Protein AF-A0A7S2KFT0-F1 (afdb_monomer_lite)

Foldseek 3Di:
DLPDDPVCLVQVLCCLPFVWHQDPVQAIEGEPVVQVVCCPPPDHPPPRYDYDDPPDDDDDDDDDPPPADGHDDDPSSVVSDDDDDDDQDALVRLCPVQVPPPDPDDPLSVVLSVLSRLLQNLLSVQQVPDSHNQRADRPDSVLSSVLSVVCVVPVPDDSVVSVCVVVVLLDPDPDDDPPPPSNPSVVVSSVVSVVVVCVVDHDPPDDD

Organism: NCBI:txid163516

Sequence (208 aa):
IERAERNVLPTLNNLLENREMHLEDGRLLVSPERFQEFSFGAAKPSSILVPTHPDFRVIALGKPVPPYHGRTLDPPLRSRFQIRRINNPTANDIITKHVSEERSADDGASNAKQKIASLVDAMNESSVLSDSPSQFPTVAPAAISSINKLLSTFPDENVLTFFYRRYPFVCPYHGDDMFGDSYAKVRQSFSLATTKLSLDGEELSSLS

Structure (mmCIF, N/CA/C/O backbone):
data_AF-A0A7S2KFT0-F1
#
_entry.id   AF-A0A7S2KFT0-F1
#
loop_
_atom_site.group_PDB
_atom_site.id
_atom_site.type_symbol
_atom_site.label_atom_id
_atom_site.label_alt_id
_atom_site.label_comp_id
_atom_site.label_asym_id
_atom_site.label_entity_id
_atom_site.label_seq_id
_atom_site.pdbx_PDB_ins_code
_atom_site.Cartn_x
_atom_site.Cartn_y
_atom_site.Cartn_z
_atom_site.occupancy
_atom_site.B_iso_or_equiv
_atom_site.auth_seq_id
_atom_site.auth_comp_id
_atom_site.auth_asym_id
_atom_site.auth_atom_id
_atom_site.pdbx_PDB_model_num
ATOM 1 N N . ILE A 1 1 ? -5.268 3.007 -1.155 1.00 84.81 1 ILE A N 1
ATOM 2 C CA . ILE A 1 1 ? -6.082 3.813 -0.194 1.00 84.81 1 ILE A CA 1
ATOM 3 C C . ILE A 1 1 ? -6.557 5.131 -0.817 1.00 84.81 1 ILE A C 1
ATOM 5 O O . ILE A 1 1 ? -7.670 5.564 -0.571 1.00 84.81 1 ILE A O 1
ATOM 9 N N . GLU A 1 2 ? -5.755 5.731 -1.693 1.00 81.44 2 GLU A N 1
ATOM 10 C CA . GLU A 1 2 ? -6.008 6.951 -2.471 1.00 81.44 2 GLU A CA 1
ATOM 11 C C . GLU A 1 2 ? -7.235 6.908 -3.404 1.00 81.44 2 GLU A C 1
ATOM 13 O O . GLU A 1 2 ? -7.682 7.945 -3.891 1.00 81.44 2 GLU A O 1
ATOM 18 N N . ARG A 1 3 ? -7.777 5.711 -3.665 1.00 83.81 3 ARG A N 1
ATOM 19 C CA . ARG A 1 3 ? -8.988 5.474 -4.468 1.00 83.81 3 ARG A CA 1
ATOM 20 C C . ARG A 1 3 ? -10.218 5.083 -3.645 1.00 83.81 3 ARG A C 1
ATOM 22 O O . ARG A 1 3 ? -11.247 4.782 -4.236 1.00 83.81 3 ARG A O 1
ATOM 29 N N . ALA A 1 4 ? -10.115 5.055 -2.316 1.00 84.62 4 ALA A N 1
ATOM 30 C CA . ALA A 1 4 ? -11.265 4.756 -1.470 1.00 84.62 4 ALA A CA 1
ATOM 31 C C . ALA A 1 4 ? -12.371 5.803 -1.679 1.00 84.62 4 ALA A C 1
ATOM 33 O O . ALA A 1 4 ? -12.094 6.993 -1.873 1.00 84.62 4 ALA A O 1
ATOM 34 N N . GLU A 1 5 ? -13.625 5.356 -1.661 1.00 88.19 5 GLU A N 1
ATOM 35 C CA . GLU A 1 5 ? -14.769 6.258 -1.749 1.00 88.19 5 GLU A CA 1
ATOM 36 C C . GLU A 1 5 ? -14.833 7.187 -0.524 1.00 88.19 5 GLU A C 1
ATOM 38 O O . GLU A 1 5 ? -14.396 6.842 0.574 1.00 88.19 5 GLU A O 1
ATOM 43 N N . ARG A 1 6 ? -15.363 8.405 -0.689 1.00 85.94 6 ARG A N 1
ATOM 44 C CA . ARG A 1 6 ? -15.344 9.406 0.396 1.00 85.94 6 ARG A CA 1
ATOM 45 C C . ARG A 1 6 ? -16.247 9.038 1.576 1.00 85.94 6 ARG A C 1
ATOM 47 O O . ARG A 1 6 ? -15.913 9.356 2.710 1.00 85.94 6 ARG A O 1
ATOM 54 N N . ASN A 1 7 ? -17.362 8.367 1.307 1.00 88.94 7 ASN A N 1
ATOM 55 C CA . ASN A 1 7 ? -18.310 7.850 2.301 1.00 88.94 7 ASN A CA 1
ATOM 56 C C . ASN A 1 7 ? -17.679 6.828 3.264 1.00 88.94 7 ASN A C 1
ATOM 58 O O . ASN A 1 7 ? -18.123 6.742 4.404 1.00 88.94 7 ASN A O 1
ATOM 62 N N . VAL A 1 8 ? -16.642 6.089 2.850 1.00 89.25 8 VAL A N 1
ATOM 63 C CA . VAL A 1 8 ? -15.982 5.094 3.714 1.00 89.25 8 VAL A CA 1
ATOM 64 C C . VAL A 1 8 ? -14.843 5.674 4.556 1.00 89.25 8 VAL A C 1
ATOM 66 O O . VAL A 1 8 ? -14.411 5.042 5.520 1.00 89.25 8 VAL A O 1
ATOM 69 N N . LEU A 1 9 ? -14.358 6.881 4.239 1.00 89.06 9 LEU A N 1
ATOM 70 C CA . LEU A 1 9 ? -13.233 7.499 4.952 1.00 89.06 9 LEU A CA 1
ATOM 71 C C . LEU A 1 9 ? -13.517 7.754 6.443 1.00 89.06 9 LEU A C 1
ATOM 73 O O . LEU A 1 9 ? -12.625 7.461 7.239 1.00 89.06 9 LEU A O 1
ATOM 77 N N . PRO A 1 10 ? -14.709 8.231 6.865 1.00 89.69 10 PRO A N 1
ATOM 78 C CA . PRO A 1 10 ? -15.018 8.391 8.286 1.00 89.69 10 PRO A CA 1
ATOM 79 C C . PRO A 1 10 ? -14.976 7.061 9.043 1.00 89.69 10 PRO A C 1
ATOM 81 O O . PRO A 1 10 ? -14.370 6.977 10.109 1.00 89.69 10 PRO A O 1
ATOM 84 N N . THR A 1 11 ? -15.547 6.005 8.458 1.00 91.44 11 THR A N 1
ATOM 85 C CA . THR A 1 11 ? -15.559 4.661 9.048 1.00 91.44 11 THR A CA 1
ATOM 86 C C . THR A 1 11 ? -14.143 4.100 9.188 1.00 91.44 11 THR A C 1
ATOM 88 O O . THR A 1 11 ? -13.783 3.580 10.243 1.00 91.44 11 THR A O 1
ATOM 91 N N . LEU A 1 12 ? -13.300 4.263 8.163 1.00 91.75 12 LEU A N 1
ATOM 92 C CA . LEU A 1 12 ? -11.887 3.881 8.230 1.00 91.75 12 LEU A CA 1
ATOM 93 C C . LEU A 1 12 ? -11.120 4.696 9.273 1.00 91.75 12 LEU A C 1
ATOM 95 O O . LEU A 1 12 ? -10.308 4.138 10.006 1.00 91.75 12 LEU A O 1
ATOM 99 N N . ASN A 1 13 ? -11.377 6.002 9.360 1.00 92.50 13 ASN A N 1
ATOM 100 C CA . ASN A 1 13 ? -10.721 6.859 10.337 1.00 92.50 13 ASN A CA 1
ATOM 101 C C . ASN A 1 13 ? -11.062 6.428 11.770 1.00 92.50 13 ASN A C 1
ATOM 103 O O . ASN A 1 13 ? -10.157 6.335 12.594 1.00 92.50 13 ASN A O 1
ATOM 107 N N . ASN A 1 14 ? -12.329 6.090 12.039 1.00 92.88 14 ASN A N 1
ATOM 108 C CA . ASN A 1 14 ? -12.766 5.596 13.345 1.00 92.88 14 ASN A CA 1
ATOM 109 C C . ASN A 1 14 ? -12.145 4.237 13.698 1.00 92.88 14 ASN A C 1
ATOM 111 O O . ASN A 1 14 ? -11.695 4.036 14.824 1.00 92.88 14 ASN A O 1
ATOM 115 N N . LEU A 1 15 ? -12.041 3.324 12.726 1.00 93.69 15 LEU A N 1
ATOM 116 C CA . LEU A 1 15 ? -11.355 2.047 12.931 1.00 93.69 15 LEU A CA 1
ATOM 117 C C . LEU A 1 15 ? -9.875 2.250 13.279 1.00 93.69 15 LEU A C 1
ATOM 119 O O . LEU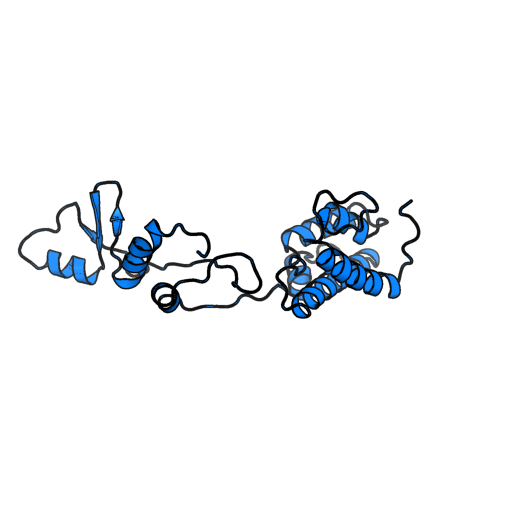 A 1 15 ? -9.350 1.580 14.165 1.00 93.69 15 LEU A O 1
ATOM 123 N N . LEU A 1 16 ? -9.197 3.163 12.583 1.00 93.12 16 LEU A N 1
ATOM 124 C CA . LEU A 1 16 ? -7.780 3.450 12.810 1.00 93.12 16 LEU A CA 1
ATOM 125 C C . LEU A 1 16 ? -7.528 4.175 14.138 1.00 93.12 16 LEU A C 1
ATOM 127 O O . LEU A 1 16 ? -6.461 4.004 14.718 1.00 93.12 16 LEU A O 1
ATOM 131 N N . GLU A 1 17 ? -8.482 4.987 14.597 1.00 91.81 17 GLU A N 1
ATOM 132 C CA . GLU A 1 17 ? -8.389 5.740 15.852 1.00 91.81 17 GLU A CA 1
ATOM 133 C C . GLU A 1 17 ? -8.740 4.894 17.066 1.00 91.81 17 GLU A C 1
ATOM 135 O O . GLU A 1 17 ? -7.932 4.708 17.970 1.00 91.81 17 GLU A O 1
ATOM 140 N N . ASN A 1 18 ? -9.964 4.376 17.055 1.00 92.12 18 ASN A N 1
ATOM 141 C CA . ASN A 1 18 ? -10.641 3.853 18.230 1.00 92.12 18 ASN A CA 1
ATOM 142 C C . ASN A 1 18 ? -10.739 2.326 18.192 1.00 92.12 18 ASN A C 1
ATOM 144 O O . ASN A 1 18 ? -11.167 1.714 19.166 1.00 92.12 18 ASN A O 1
ATOM 148 N N . ARG A 1 19 ? -10.332 1.689 17.082 1.00 93.69 19 ARG A N 1
ATOM 149 C CA . ARG A 1 19 ? -10.618 0.273 16.791 1.00 93.69 19 ARG A CA 1
ATOM 150 C C . ARG A 1 19 ? -12.119 -0.018 16.825 1.00 93.69 19 ARG A C 1
ATOM 152 O O . ARG A 1 19 ? -12.548 -1.067 17.299 1.00 93.69 19 ARG A O 1
ATOM 159 N N . GLU A 1 20 ? -12.902 0.934 16.324 1.00 93.50 20 GLU A N 1
ATOM 160 C CA . GLU A 1 20 ? -14.358 0.881 16.352 1.00 93.50 20 GLU A CA 1
ATOM 161 C C . GLU A 1 20 ? -14.959 0.886 14.946 1.00 93.50 20 GLU A C 1
ATOM 163 O O . GLU A 1 20 ? -14.673 1.764 14.127 1.00 93.50 20 GLU A O 1
ATOM 168 N N . MET A 1 21 ? -15.824 -0.088 14.665 1.00 94.69 21 MET A N 1
ATOM 169 C CA . MET A 1 21 ? -16.512 -0.213 13.378 1.00 94.69 21 MET A CA 1
ATOM 170 C C . MET A 1 21 ? -17.783 -1.052 13.518 1.00 94.69 21 MET A C 1
ATOM 172 O O . MET A 1 21 ? -17.767 -2.109 14.146 1.00 94.69 21 MET A O 1
ATOM 176 N N . HIS A 1 22 ? -18.869 -0.607 12.885 1.00 92.69 22 HIS A N 1
ATOM 177 C CA . HIS A 1 22 ? -20.089 -1.401 12.757 1.00 92.69 22 HIS A CA 1
ATOM 178 C C . HIS A 1 22 ? -19.899 -2.500 11.709 1.00 92.69 22 HIS A C 1
ATOM 180 O O . HIS A 1 22 ? -19.428 -2.234 10.603 1.00 92.69 22 HIS A O 1
ATOM 186 N N . LEU A 1 23 ? -20.280 -3.720 12.066 1.00 91.56 23 LEU A N 1
ATOM 187 C CA . LEU A 1 23 ? -20.326 -4.872 11.179 1.00 91.56 23 LEU A CA 1
ATOM 188 C C . LEU A 1 23 ? -21.719 -4.983 10.549 1.00 91.56 23 LEU A C 1
ATOM 190 O O . LEU A 1 23 ? -22.718 -4.548 11.120 1.00 91.56 23 LEU A O 1
ATOM 194 N N . GLU A 1 24 ? -21.790 -5.585 9.364 1.00 90.38 24 GLU A N 1
ATOM 195 C CA . GLU A 1 24 ? -23.045 -5.713 8.605 1.00 90.38 24 GLU A CA 1
ATOM 196 C C . GLU A 1 24 ? -24.086 -6.602 9.301 1.00 90.38 24 GLU A C 1
ATOM 198 O O . GLU A 1 24 ? -25.283 -6.449 9.081 1.00 90.38 24 GLU A O 1
ATOM 203 N N . ASP A 1 25 ? -23.644 -7.496 10.185 1.00 90.38 25 ASP A N 1
ATOM 204 C CA . ASP A 1 25 ? -24.506 -8.361 10.997 1.00 90.38 25 ASP A CA 1
ATOM 205 C C . ASP A 1 25 ? -25.034 -7.680 12.274 1.00 90.38 25 ASP A C 1
ATOM 207 O O . ASP A 1 25 ? -25.622 -8.332 13.138 1.00 90.38 25 ASP A O 1
ATOM 211 N N . GLY A 1 26 ? -24.827 -6.366 12.403 1.00 88.94 26 GLY A N 1
ATOM 212 C CA . GLY A 1 26 ? -25.283 -5.556 13.529 1.00 88.94 26 GLY A CA 1
ATOM 213 C C . GLY A 1 26 ? -24.347 -5.570 14.735 1.00 88.94 26 GLY A C 1
ATOM 214 O O . GLY A 1 26 ? -24.629 -4.885 15.717 1.00 88.94 26 GLY A O 1
ATOM 215 N N . ARG A 1 27 ? -23.233 -6.311 14.683 1.00 91.88 27 ARG A N 1
ATOM 216 C CA . ARG A 1 27 ? -22.200 -6.269 15.724 1.00 91.88 27 ARG A CA 1
ATOM 217 C C . ARG A 1 27 ? -21.360 -4.993 15.636 1.00 91.88 27 ARG A C 1
ATOM 219 O O . ARG A 1 27 ? -21.288 -4.336 14.601 1.00 91.88 27 ARG A O 1
ATOM 226 N N . LEU A 1 28 ? -20.686 -4.654 16.728 1.00 92.25 28 LEU A N 1
ATOM 227 C CA . LEU A 1 28 ? -19.799 -3.501 16.843 1.00 92.25 28 LEU A CA 1
ATOM 228 C C . LEU A 1 28 ? -18.413 -3.965 17.295 1.00 92.25 28 LEU A C 1
ATOM 230 O O . LEU A 1 28 ? -18.257 -4.515 18.387 1.00 92.25 28 LEU A O 1
ATOM 234 N N . LEU A 1 29 ? -17.406 -3.719 16.457 1.00 94.12 29 LEU A N 1
ATOM 235 C CA . LEU A 1 29 ? -16.008 -3.826 16.859 1.00 94.12 29 LEU A CA 1
ATOM 236 C C . LEU A 1 29 ? -15.677 -2.710 17.846 1.00 94.12 29 LEU A C 1
ATOM 238 O O . LEU A 1 29 ? -16.079 -1.567 17.634 1.00 94.12 29 LEU A O 1
ATOM 242 N N . VAL A 1 30 ? -14.938 -3.046 18.900 1.00 93.81 30 VAL A N 1
ATOM 243 C CA . VAL A 1 30 ? -14.447 -2.103 19.915 1.00 93.81 30 VAL A CA 1
ATOM 244 C C . VAL A 1 30 ? -12.992 -2.397 20.276 1.00 93.81 30 VAL A C 1
ATOM 246 O O . VAL A 1 30 ? -12.471 -3.479 19.989 1.00 93.81 30 VAL A O 1
ATOM 249 N N . SER A 1 31 ? -12.309 -1.453 20.924 1.00 93.31 31 SER A N 1
ATOM 250 C CA . SER A 1 31 ? -10.964 -1.699 21.450 1.00 93.31 31 SER A CA 1
ATOM 251 C C . SER A 1 31 ? -10.971 -2.762 22.569 1.00 93.31 31 SER A C 1
ATOM 253 O O . SER A 1 31 ? -11.974 -2.906 23.277 1.00 93.31 31 SER A O 1
ATOM 255 N N . PRO A 1 32 ? -9.861 -3.506 22.770 1.00 90.81 32 PRO A N 1
ATOM 256 C CA . PRO A 1 32 ? -9.743 -4.458 23.878 1.00 90.81 32 PRO A CA 1
ATOM 257 C C . PRO A 1 32 ? -10.005 -3.827 25.251 1.00 90.81 32 PRO A C 1
ATOM 259 O O . PRO A 1 32 ? -10.670 -4.430 26.086 1.00 90.81 32 PRO A O 1
ATOM 262 N N . GLU A 1 33 ? -9.500 -2.612 25.472 1.00 89.44 33 GLU A N 1
ATOM 263 C CA . GLU A 1 33 ? -9.635 -1.866 26.731 1.00 89.44 33 GLU A CA 1
ATOM 264 C C . GLU A 1 33 ? -11.102 -1.536 27.012 1.00 89.44 33 GLU A C 1
ATOM 266 O O . GLU A 1 33 ? -11.636 -1.873 28.067 1.00 89.44 33 GLU A O 1
ATOM 271 N N . ARG A 1 34 ? -11.798 -0.994 26.008 1.00 87.38 34 ARG A N 1
ATOM 272 C CA . ARG A 1 34 ? -13.221 -0.668 26.098 1.00 87.38 34 ARG A CA 1
ATOM 273 C C . ARG A 1 34 ? -14.077 -1.913 26.309 1.00 87.38 34 ARG A C 1
ATOM 275 O O . ARG A 1 34 ? -15.035 -1.883 27.071 1.00 87.38 34 ARG A O 1
ATOM 282 N N . PHE A 1 35 ? -13.722 -3.036 25.685 1.00 88.38 35 PHE A N 1
ATOM 283 C CA . PHE A 1 35 ? -14.406 -4.308 25.921 1.00 88.38 35 PHE A CA 1
ATOM 284 C C . PHE A 1 35 ? -14.237 -4.815 27.365 1.00 88.38 35 PHE A C 1
ATOM 286 O O . PHE A 1 35 ? -15.173 -5.377 27.942 1.00 88.38 35 PHE A O 1
ATOM 293 N N . GLN A 1 36 ? -13.063 -4.606 27.970 1.00 85.75 36 GLN A N 1
ATOM 294 C CA . GLN A 1 36 ? -12.812 -4.971 29.365 1.00 85.75 36 GLN A CA 1
ATOM 295 C C . GLN A 1 36 ? -13.654 -4.129 30.331 1.00 85.75 36 GLN A C 1
ATOM 297 O O . GLN A 1 36 ? -14.244 -4.701 31.243 1.00 85.75 36 GLN A O 1
ATOM 302 N N . GLU A 1 37 ? -13.809 -2.821 30.101 1.00 83.62 37 GLU A N 1
ATOM 303 C CA . GLU A 1 37 ? -14.683 -1.952 30.915 1.00 83.62 37 GLU A CA 1
ATOM 304 C C . GLU A 1 37 ? -16.116 -2.504 31.022 1.00 83.62 37 GLU A C 1
ATOM 306 O O . GLU A 1 37 ? -16.688 -2.568 32.112 1.00 83.62 37 GLU A O 1
ATOM 311 N N . PHE A 1 38 ? -16.672 -2.994 29.908 1.00 74.88 38 PHE A N 1
ATOM 312 C CA . PHE A 1 38 ? -17.995 -3.629 29.883 1.00 74.88 38 PHE A CA 1
ATOM 313 C C . PHE A 1 38 ? -18.021 -5.027 30.507 1.00 74.88 38 PHE A C 1
ATOM 315 O O . PHE A 1 38 ? -19.078 -5.481 30.923 1.00 74.88 38 PHE A O 1
ATOM 322 N N . SER A 1 39 ? -16.880 -5.711 30.587 1.00 67.00 39 SER A N 1
ATOM 323 C CA . SER A 1 39 ? -16.783 -7.044 31.193 1.00 67.00 39 SER A CA 1
ATOM 324 C C . SER A 1 39 ? -16.722 -6.995 32.725 1.00 67.00 39 SER A C 1
ATOM 326 O O . SER A 1 39 ? -17.136 -7.951 33.379 1.00 67.00 39 SER A O 1
ATOM 328 N N . PHE A 1 40 ? -16.213 -5.896 33.298 1.00 62.12 40 PHE A N 1
ATOM 329 C CA . PHE A 1 40 ? -16.120 -5.685 34.750 1.00 62.12 40 PHE A CA 1
ATOM 330 C C . PHE A 1 40 ? -17.335 -4.951 35.346 1.00 62.12 40 PHE A C 1
ATOM 332 O O . PHE A 1 40 ? -17.603 -5.088 36.541 1.00 62.12 40 PHE A O 1
ATOM 339 N N . GLY A 1 41 ? -18.096 -4.202 34.540 1.00 57.53 41 GLY A N 1
ATOM 340 C CA . GLY A 1 41 ? -19.422 -3.701 34.916 1.00 57.53 41 GLY A CA 1
ATOM 341 C C . GLY A 1 41 ? -20.460 -4.829 34.934 1.00 57.53 41 GLY A C 1
ATOM 342 O O . GLY A 1 41 ? -20.374 -5.765 34.151 1.00 57.53 41 GLY A O 1
ATOM 343 N N . ALA A 1 42 ? -21.462 -4.757 35.814 1.00 51.41 42 ALA A N 1
ATOM 344 C CA . ALA A 1 42 ? -22.432 -5.825 36.115 1.00 51.41 42 ALA A CA 1
ATOM 345 C C . ALA A 1 42 ? -23.333 -6.326 34.949 1.00 51.41 42 ALA A C 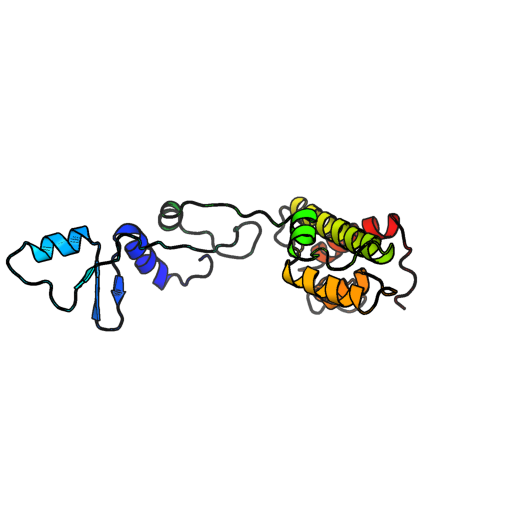1
ATOM 347 O O . ALA A 1 42 ? -24.294 -7.058 35.187 1.00 51.41 42 ALA A O 1
ATOM 348 N N . ALA A 1 43 ? -23.048 -5.970 33.696 1.00 56.00 43 ALA A N 1
ATOM 349 C CA . ALA A 1 43 ? -23.743 -6.446 32.509 1.00 56.00 43 ALA A CA 1
ATOM 350 C C . ALA A 1 43 ? -22.752 -7.196 31.611 1.00 56.00 43 ALA A C 1
ATOM 352 O O . ALA A 1 43 ? -21.808 -6.600 31.110 1.00 56.00 43 ALA A O 1
ATOM 353 N N . LYS A 1 44 ? -22.976 -8.500 31.379 1.00 57.53 44 LYS A N 1
ATOM 354 C CA . LYS A 1 44 ? -22.230 -9.263 30.362 1.00 57.53 44 LYS A CA 1
ATOM 355 C C . LYS A 1 44 ? -22.174 -8.449 29.059 1.00 57.53 44 LYS A C 1
ATOM 357 O O . LYS A 1 44 ? -23.232 -7.945 28.666 1.00 57.53 44 LYS A O 1
ATOM 362 N N . PRO A 1 45 ? -21.016 -8.354 28.373 1.00 59.56 45 PRO A N 1
ATOM 363 C CA . PRO A 1 45 ? -20.968 -7.717 27.065 1.00 59.56 45 PRO A CA 1
ATOM 364 C C . PRO A 1 45 ? -22.022 -8.394 26.191 1.00 59.56 45 PRO A C 1
ATOM 366 O O . PRO A 1 45 ? -22.066 -9.625 26.090 1.00 59.56 45 PRO A O 1
ATOM 369 N N . SER A 1 46 ? -22.942 -7.598 25.646 1.00 63.78 46 SER A N 1
ATOM 370 C CA . SER A 1 46 ? -23.948 -8.108 24.723 1.00 63.78 46 SER A CA 1
ATOM 371 C C . SER A 1 46 ? -23.226 -8.841 23.589 1.00 63.78 46 SER A C 1
ATOM 373 O O . SER A 1 46 ? -22.137 -8.435 23.185 1.00 63.78 46 SER A O 1
ATOM 375 N N . SER A 1 47 ? -23.829 -9.895 23.031 1.00 72.56 47 SER A N 1
ATOM 376 C CA . SER A 1 47 ? -23.302 -10.635 21.862 1.00 72.56 47 SER A CA 1
ATOM 377 C C . SER A 1 47 ? -23.041 -9.755 20.623 1.00 72.56 47 SER A C 1
ATOM 379 O O . SER A 1 47 ? -22.547 -10.232 19.604 1.00 72.56 47 SER A O 1
ATOM 381 N N . ILE A 1 48 ? -23.394 -8.474 20.726 1.00 86.06 48 ILE A N 1
ATOM 382 C CA . ILE A 1 48 ? -23.226 -7.399 19.764 1.00 86.06 48 ILE A CA 1
ATOM 383 C C . ILE A 1 48 ? -21.799 -6.824 19.818 1.00 86.06 48 ILE A C 1
ATOM 385 O O . ILE A 1 48 ? -21.277 -6.449 18.775 1.00 86.06 48 ILE A O 1
ATOM 389 N N . LEU A 1 49 ? -21.141 -6.760 20.983 1.00 89.69 49 LEU A N 1
ATOM 390 C CA . LEU A 1 49 ? -19.795 -6.186 21.108 1.00 89.69 49 LEU A CA 1
ATOM 391 C C . LEU A 1 49 ? -18.716 -7.231 20.812 1.00 89.69 49 LEU A C 1
ATOM 393 O O . LEU A 1 49 ? -18.693 -8.304 21.413 1.00 89.69 49 LEU A O 1
ATOM 397 N N . VAL A 1 50 ? -17.784 -6.894 19.923 1.00 91.44 50 VAL A N 1
ATOM 398 C CA . VAL A 1 50 ? -16.668 -7.764 19.539 1.00 91.44 50 VAL A CA 1
ATOM 399 C C . VAL A 1 50 ? -15.348 -7.040 19.818 1.00 91.44 50 VAL A C 1
ATOM 401 O O . VAL A 1 50 ? -15.108 -5.976 19.244 1.00 91.44 50 VAL A O 1
ATOM 404 N N . PRO A 1 51 ? -14.464 -7.580 20.676 1.00 92.69 51 PRO A N 1
ATOM 405 C CA . PRO A 1 51 ? -13.169 -6.966 20.913 1.00 92.69 51 PRO A CA 1
ATOM 406 C C . PRO A 1 51 ? -12.276 -7.125 19.682 1.00 92.69 51 PRO A C 1
ATOM 408 O O . PRO A 1 51 ? -12.136 -8.212 19.120 1.00 92.69 51 PRO A O 1
ATOM 411 N N . THR A 1 52 ? -11.622 -6.040 19.289 1.00 94.38 52 THR A N 1
ATOM 412 C CA . THR A 1 52 ? -10.565 -6.068 18.279 1.00 94.38 52 THR A CA 1
ATOM 413 C C . THR A 1 52 ? -9.342 -6.793 18.838 1.00 94.38 52 THR A C 1
ATOM 415 O O . THR A 1 52 ? -9.001 -6.621 20.004 1.00 94.38 52 THR A O 1
ATOM 418 N N . HIS A 1 53 ? -8.641 -7.583 18.022 1.00 93.25 53 HIS A N 1
ATOM 419 C CA . HIS A 1 53 ? -7.427 -8.276 18.465 1.00 93.25 53 HIS A CA 1
ATOM 420 C C . HIS A 1 53 ? -6.307 -7.273 18.844 1.00 93.25 53 HIS A C 1
ATOM 422 O O . HIS A 1 53 ? -6.108 -6.302 18.109 1.00 93.25 53 HIS A O 1
ATOM 428 N N . PRO A 1 54 ? -5.520 -7.490 19.921 1.00 90.56 54 PRO A N 1
ATOM 429 C CA . PRO A 1 54 ? -4.409 -6.597 20.297 1.00 90.56 54 PRO A CA 1
ATOM 430 C C . PRO A 1 54 ? -3.362 -6.407 19.183 1.00 90.56 54 PRO A C 1
ATOM 432 O O . PRO A 1 54 ? -2.850 -5.307 18.950 1.00 90.56 54 PRO A O 1
ATOM 435 N N . ASP A 1 55 ? -3.108 -7.471 18.421 1.00 92.94 55 ASP A N 1
ATOM 436 C CA . ASP A 1 55 ? -2.205 -7.455 17.260 1.00 92.94 55 ASP A CA 1
ATOM 437 C C . ASP A 1 55 ? -2.873 -7.046 15.948 1.00 92.94 55 ASP A C 1
ATOM 439 O O . ASP A 1 55 ? -2.284 -7.193 14.880 1.00 92.94 55 ASP A O 1
ATOM 443 N N . PHE A 1 56 ? -4.091 -6.507 15.992 1.00 92.31 56 PHE A N 1
ATOM 444 C CA . PHE A 1 56 ? -4.706 -5.945 14.799 1.00 92.31 56 PHE A CA 1
ATOM 445 C C . PHE A 1 56 ? -3.826 -4.821 14.231 1.00 92.31 56 PHE A C 1
ATOM 447 O O . PHE A 1 56 ? -3.383 -3.918 14.953 1.00 92.31 56 PHE A O 1
ATOM 454 N N . ARG A 1 57 ? -3.548 -4.890 12.928 1.00 92.69 57 ARG A N 1
ATOM 455 C CA . ARG A 1 57 ? -2.764 -3.904 12.177 1.00 92.69 57 ARG A CA 1
ATOM 456 C C . ARG A 1 57 ? -3.479 -3.600 10.869 1.00 92.69 57 ARG A C 1
ATOM 458 O O . ARG A 1 57 ? -4.032 -4.498 10.239 1.00 92.69 57 ARG A O 1
ATOM 465 N N . VAL A 1 58 ? -3.405 -2.346 10.436 1.00 92.50 58 VAL A N 1
ATOM 466 C CA . VAL A 1 58 ? -3.877 -1.925 9.115 1.00 92.50 58 VAL A CA 1
ATOM 467 C C . VAL A 1 58 ? -2.667 -1.567 8.267 1.00 92.50 58 VAL A C 1
ATOM 469 O O . VAL A 1 58 ? -1.887 -0.688 8.625 1.00 92.50 58 VAL A O 1
ATOM 472 N N . ILE A 1 59 ? -2.518 -2.249 7.133 1.00 94.00 59 ILE A N 1
ATOM 473 C CA . ILE A 1 59 ? -1.496 -1.948 6.132 1.00 94.00 59 ILE A CA 1
ATOM 474 C C . ILE A 1 59 ? -2.216 -1.438 4.892 1.00 94.00 59 ILE A C 1
ATOM 476 O O . ILE A 1 59 ? -3.037 -2.137 4.303 1.00 94.00 59 ILE A O 1
ATOM 480 N N . ALA A 1 60 ? -1.906 -0.208 4.501 1.00 91.38 60 ALA A N 1
ATOM 481 C CA . ALA A 1 60 ? -2.469 0.414 3.317 1.00 91.38 60 ALA A CA 1
ATOM 482 C C . ALA A 1 60 ? -1.386 0.576 2.252 1.00 91.38 60 ALA A C 1
ATOM 484 O O . ALA A 1 60 ? -0.328 1.151 2.505 1.00 91.38 60 ALA A O 1
ATOM 485 N N . LEU A 1 61 ? -1.680 0.114 1.039 1.00 89.69 61 LEU A N 1
ATOM 486 C CA . LEU A 1 61 ? -0.903 0.472 -0.140 1.00 89.69 61 LEU A CA 1
ATOM 487 C C . LEU A 1 61 ? -1.479 1.754 -0.738 1.00 89.69 61 LEU A C 1
ATOM 489 O O . LEU A 1 61 ? -2.703 1.925 -0.828 1.00 89.69 61 LEU A O 1
ATOM 493 N N . GLY A 1 62 ? -0.585 2.660 -1.118 1.00 85.44 62 GLY A N 1
ATOM 494 C CA . GLY A 1 62 ? -0.931 3.940 -1.709 1.00 85.44 62 GLY A CA 1
ATOM 495 C C . GLY A 1 62 ? 0.068 4.341 -2.778 1.00 85.44 62 GLY A C 1
ATOM 496 O O . GLY A 1 62 ? 1.258 4.043 -2.681 1.00 85.44 62 GLY A O 1
ATOM 497 N N . LYS A 1 63 ? -0.431 5.025 -3.802 1.00 81.88 63 LYS A N 1
ATOM 498 C CA . LYS A 1 63 ? 0.393 5.635 -4.842 1.00 81.88 63 LYS A CA 1
ATOM 499 C C . LYS A 1 63 ? 0.716 7.084 -4.450 1.00 81.88 63 LYS A C 1
ATOM 501 O O . LYS A 1 63 ? -0.179 7.761 -3.944 1.00 81.88 63 LYS A O 1
ATOM 506 N N . PRO A 1 64 ? 1.947 7.586 -4.657 1.00 79.06 64 PRO A N 1
ATOM 507 C CA . PRO A 1 64 ? 2.247 8.983 -4.368 1.00 79.06 64 PRO A CA 1
ATOM 508 C C . PRO A 1 64 ? 1.504 9.903 -5.347 1.00 79.06 64 PRO A C 1
ATOM 510 O O . PRO A 1 64 ? 1.550 9.712 -6.561 1.00 79.06 64 PRO A O 1
ATOM 513 N N . VAL A 1 65 ? 0.800 10.892 -4.805 1.00 77.25 65 VAL A N 1
ATOM 514 C CA . VAL A 1 65 ? 0.058 11.909 -5.560 1.00 77.25 65 VAL A CA 1
ATOM 515 C C . VAL A 1 65 ? 0.571 13.262 -5.059 1.00 77.25 65 VAL A C 1
ATOM 517 O O . VAL A 1 65 ? 0.242 13.606 -3.921 1.00 77.25 65 VAL A O 1
ATOM 520 N N . PRO A 1 66 ? 1.394 14.017 -5.815 1.00 68.94 66 PRO A N 1
ATOM 521 C CA . PRO A 1 66 ? 1.984 13.744 -7.144 1.00 68.94 66 PRO A CA 1
ATOM 522 C C . PRO A 1 66 ? 3.108 12.674 -7.126 1.00 68.94 66 PRO A C 1
ATOM 524 O O . PRO A 1 66 ? 3.568 12.318 -6.036 1.00 68.94 66 PRO A O 1
ATOM 527 N N . PRO A 1 67 ? 3.584 12.148 -8.286 1.00 65.62 67 PRO A N 1
ATOM 528 C CA . PRO A 1 67 ? 3.297 12.550 -9.679 1.00 65.62 67 PRO A CA 1
ATOM 529 C C . PRO A 1 67 ? 2.092 11.839 -10.305 1.00 65.62 67 PRO A C 1
ATOM 531 O O . PRO A 1 67 ? 1.665 12.166 -11.409 1.00 65.62 67 PRO A O 1
ATOM 534 N N . TYR A 1 68 ? 1.533 10.842 -9.628 1.00 74.56 68 TYR A N 1
ATOM 535 C CA . TYR A 1 68 ? 0.509 10.008 -10.226 1.00 74.56 68 TYR A CA 1
ATOM 536 C C . TYR A 1 68 ? -0.904 10.549 -10.016 1.00 74.56 68 TYR A C 1
ATOM 538 O O . TYR A 1 68 ? -1.195 11.194 -9.013 1.00 74.56 68 TYR A O 1
ATOM 546 N N . HIS A 1 69 ? -1.812 10.215 -10.936 1.00 71.44 69 HIS A N 1
ATOM 547 C CA . HIS A 1 69 ? -3.225 10.562 -10.803 1.00 71.44 69 HIS A CA 1
ATOM 548 C C . HIS A 1 69 ? -3.870 9.884 -9.592 1.00 71.44 69 HIS A C 1
ATOM 550 O O . HIS A 1 69 ? -3.764 8.669 -9.401 1.00 71.44 69 HIS A O 1
ATOM 556 N N . GLY A 1 70 ? -4.602 10.673 -8.816 1.00 75.19 70 GLY A N 1
ATOM 557 C CA . GLY A 1 70 ? -5.337 10.218 -7.649 1.00 75.19 70 GLY A CA 1
ATOM 558 C C . GLY A 1 70 ? -5.729 11.393 -6.769 1.00 75.19 70 GLY A C 1
ATOM 559 O O . GLY A 1 70 ? -5.553 12.552 -7.144 1.00 75.19 70 GLY A O 1
ATOM 560 N N . ARG A 1 71 ? -6.269 11.088 -5.591 1.00 81.00 71 ARG A N 1
ATOM 561 C CA . ARG A 1 71 ? -6.544 12.085 -4.557 1.00 81.00 71 ARG A CA 1
ATOM 562 C C . ARG A 1 71 ? -5.525 11.921 -3.443 1.00 81.00 71 ARG A C 1
ATOM 564 O O . ARG A 1 71 ? -5.221 10.800 -3.039 1.00 81.00 71 ARG A O 1
ATOM 571 N N . THR A 1 72 ? -4.996 13.035 -2.957 1.00 82.19 72 THR A N 1
ATOM 572 C CA . THR A 1 72 ? -4.179 13.025 -1.748 1.00 82.19 72 THR A CA 1
ATOM 573 C C . THR A 1 72 ? -5.030 12.588 -0.560 1.00 82.19 72 THR A C 1
ATOM 575 O O . THR A 1 72 ? -6.229 12.855 -0.503 1.00 82.19 72 THR A O 1
ATOM 578 N N . LEU A 1 73 ? -4.407 11.882 0.383 1.00 82.94 73 LEU A N 1
ATOM 579 C CA . LEU A 1 73 ? -5.062 11.538 1.641 1.00 82.94 73 LEU A CA 1
ATOM 580 C C . LEU A 1 73 ? -5.293 12.806 2.460 1.00 82.94 73 LEU A C 1
ATOM 582 O O . LEU A 1 73 ? -4.358 13.598 2.649 1.00 82.94 73 LEU A O 1
ATOM 586 N N . ASP A 1 74 ? -6.511 12.944 2.985 1.00 85.44 74 ASP A N 1
ATOM 587 C CA . ASP A 1 74 ? -6.870 14.030 3.888 1.00 85.44 74 ASP A CA 1
ATOM 588 C C . ASP A 1 74 ? -5.927 14.030 5.108 1.00 85.44 74 ASP A C 1
ATOM 590 O O . ASP A 1 74 ? -5.565 12.954 5.603 1.00 85.44 74 ASP A O 1
ATOM 594 N N . PRO A 1 75 ? -5.500 15.204 5.614 1.00 87.25 75 PRO A N 1
ATOM 595 C CA . PRO A 1 75 ? -4.530 15.284 6.707 1.00 87.25 75 PRO A CA 1
ATOM 596 C C . PRO A 1 75 ? -4.860 14.431 7.948 1.00 87.25 75 PRO A C 1
ATOM 598 O O . PRO A 1 75 ? -3.932 13.782 8.436 1.00 87.25 75 PRO A O 1
ATOM 601 N N . PRO A 1 76 ? -6.123 14.351 8.430 1.00 85.88 76 PRO A N 1
ATOM 602 C CA . PRO A 1 76 ? -6.471 13.523 9.588 1.00 85.88 76 PRO A CA 1
ATO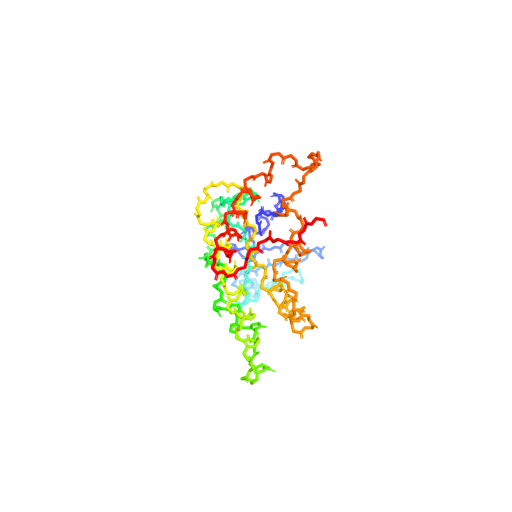M 603 C C . PRO A 1 76 ? -6.241 12.030 9.357 1.00 85.88 76 PRO A C 1
ATOM 605 O O . PRO A 1 76 ? -5.692 11.354 10.215 1.00 85.88 76 PRO A O 1
ATOM 608 N N . LEU A 1 77 ? -6.605 11.517 8.178 1.00 87.12 77 LEU A N 1
ATOM 609 C CA . LEU A 1 77 ? -6.406 10.108 7.847 1.00 87.12 77 LEU A CA 1
ATOM 610 C C . LEU A 1 77 ? -4.923 9.812 7.600 1.00 87.12 77 LEU A C 1
ATOM 612 O O . LEU A 1 77 ? -4.414 8.766 7.993 1.00 87.12 77 LEU A O 1
ATOM 616 N N . ARG A 1 78 ? -4.208 10.753 6.970 1.00 88.88 78 ARG A N 1
ATOM 617 C CA . ARG A 1 78 ? -2.778 10.626 6.674 1.00 88.88 78 ARG A CA 1
ATOM 618 C C . ARG A 1 78 ? -1.930 10.530 7.942 1.00 88.88 78 ARG A C 1
ATOM 620 O O . ARG A 1 78 ? -0.983 9.751 7.953 1.00 88.88 78 ARG A O 1
ATOM 627 N N . SER A 1 79 ? -2.258 11.281 8.995 1.00 91.00 79 SER A N 1
ATOM 628 C CA . SER A 1 79 ? -1.492 11.266 10.251 1.00 91.00 79 SER A CA 1
ATOM 629 C C . SER A 1 79 ? -1.626 9.959 11.044 1.00 91.00 79 SER A C 1
ATOM 631 O O . SER A 1 79 ? -0.801 9.702 11.917 1.00 91.00 79 SER A O 1
ATOM 633 N N . ARG A 1 80 ? -2.611 9.105 10.723 1.00 92.06 80 ARG A N 1
ATOM 634 C CA . ARG A 1 80 ? -2.790 7.772 11.335 1.00 92.06 80 ARG A CA 1
ATOM 635 C C . ARG A 1 80 ? -1.844 6.712 10.787 1.00 92.06 80 ARG A C 1
ATOM 637 O O . ARG A 1 80 ? -1.722 5.643 11.378 1.00 92.06 80 ARG A O 1
ATOM 644 N N . PHE A 1 81 ? -1.184 6.985 9.665 1.00 91.81 81 PHE A N 1
ATOM 645 C CA . PHE A 1 81 ? -0.262 6.049 9.042 1.00 91.81 81 PHE A CA 1
ATOM 646 C C . PHE A 1 81 ? 1.184 6.470 9.262 1.00 91.81 81 PHE A C 1
ATOM 648 O O . PHE A 1 81 ? 1.567 7.615 9.024 1.00 91.81 81 PHE A O 1
ATOM 655 N N . GLN A 1 82 ? 2.020 5.495 9.610 1.00 92.56 82 GLN A N 1
ATOM 656 C CA . GLN A 1 82 ? 3.451 5.605 9.364 1.00 92.56 82 GLN A CA 1
ATOM 657 C C . GLN A 1 82 ? 3.714 5.280 7.897 1.00 92.56 82 GLN A C 1
ATOM 659 O O . GLN A 1 82 ? 3.322 4.224 7.397 1.00 92.56 82 GLN A O 1
ATOM 664 N N . ILE A 1 83 ? 4.362 6.203 7.193 1.00 88.44 83 ILE A N 1
ATOM 665 C CA . ILE A 1 83 ? 4.591 6.079 5.757 1.00 88.44 83 ILE A CA 1
ATOM 666 C C . ILE A 1 83 ? 5.998 5.543 5.522 1.00 88.44 83 ILE A C 1
ATOM 668 O O . ILE A 1 83 ? 6.985 6.166 5.905 1.00 88.44 83 ILE A O 1
ATOM 672 N N . ARG A 1 84 ? 6.086 4.418 4.812 1.00 90.56 84 ARG A N 1
ATOM 673 C CA . ARG A 1 84 ? 7.335 3.929 4.231 1.00 90.56 84 ARG A CA 1
ATOM 674 C C . ARG A 1 84 ? 7.264 4.072 2.718 1.00 90.56 84 ARG A C 1
ATOM 676 O O . ARG A 1 84 ? 6.471 3.394 2.068 1.00 90.56 84 ARG A O 1
ATOM 683 N N . ARG A 1 85 ? 8.108 4.936 2.150 1.00 85.81 85 ARG A N 1
ATOM 684 C CA . ARG A 1 85 ? 8.268 5.015 0.696 1.00 85.81 85 ARG A CA 1
ATOM 685 C C . ARG A 1 85 ? 9.020 3.776 0.219 1.00 85.81 85 ARG A C 1
ATOM 687 O O . ARG A 1 85 ? 10.113 3.488 0.701 1.00 85.81 85 ARG A O 1
ATOM 694 N N . ILE A 1 86 ? 8.419 3.050 -0.715 1.00 83.62 86 ILE A N 1
ATOM 695 C CA . ILE A 1 86 ? 9.076 1.957 -1.426 1.00 83.62 86 ILE A CA 1
ATOM 696 C C . ILE A 1 86 ? 9.539 2.523 -2.761 1.00 83.62 86 ILE A C 1
ATOM 698 O O . ILE A 1 86 ? 8.723 3.002 -3.548 1.00 83.62 86 ILE A O 1
ATOM 702 N N . ASN A 1 87 ? 10.852 2.534 -2.966 1.00 77.56 87 ASN A N 1
ATOM 703 C CA . ASN A 1 87 ? 11.430 2.960 -4.230 1.00 77.56 87 ASN A CA 1
ATOM 704 C C . ASN A 1 87 ? 11.227 1.875 -5.286 1.00 77.56 87 ASN A C 1
ATOM 706 O O . ASN A 1 87 ? 11.042 0.698 -4.965 1.00 77.56 87 ASN A O 1
ATOM 710 N N . ASN A 1 88 ? 11.284 2.289 -6.548 1.00 73.69 88 ASN A N 1
ATOM 711 C CA . ASN A 1 88 ? 11.324 1.348 -7.654 1.00 73.69 88 ASN A CA 1
ATOM 712 C C . ASN A 1 88 ? 12.556 0.440 -7.497 1.00 73.69 88 ASN A C 1
ATOM 714 O O . ASN A 1 88 ? 13.609 0.927 -7.074 1.00 73.69 88 ASN A O 1
ATOM 718 N N . PRO A 1 89 ? 12.432 -0.863 -7.791 1.00 73.00 89 PRO A N 1
ATOM 719 C CA . PRO A 1 89 ? 13.565 -1.770 -7.711 1.00 73.00 89 PRO A CA 1
ATOM 720 C C . PRO A 1 89 ? 14.625 -1.379 -8.748 1.00 73.00 89 PRO A C 1
ATOM 722 O O . PRO A 1 89 ? 14.296 -0.994 -9.874 1.00 73.00 89 PRO A O 1
ATOM 725 N N . THR A 1 90 ? 15.895 -1.470 -8.355 1.00 75.12 90 THR A N 1
ATOM 726 C CA . THR A 1 90 ? 17.024 -1.235 -9.267 1.00 75.12 90 THR A CA 1
ATOM 727 C C . THR A 1 90 ? 17.158 -2.382 -10.268 1.00 75.12 90 THR A C 1
ATOM 729 O O . THR A 1 90 ? 16.651 -3.480 -10.021 1.00 75.12 90 THR A O 1
ATOM 732 N N . ALA A 1 91 ? 17.872 -2.172 -11.379 1.00 70.75 91 ALA A N 1
ATOM 733 C CA . ALA A 1 91 ? 18.217 -3.252 -12.304 1.00 70.75 91 ALA A CA 1
ATOM 734 C C . ALA A 1 91 ? 18.805 -4.465 -11.576 1.00 70.75 91 ALA A C 1
ATOM 736 O O . ALA A 1 91 ? 18.337 -5.591 -11.756 1.00 70.75 91 ALA A O 1
ATOM 737 N N . ASN A 1 92 ? 19.755 -4.218 -10.674 1.00 72.12 92 ASN A N 1
ATOM 738 C CA . ASN A 1 92 ? 20.404 -5.255 -9.878 1.00 72.12 92 ASN A CA 1
ATOM 739 C C . ASN A 1 92 ? 19.427 -5.999 -8.960 1.00 72.12 92 ASN A C 1
ATOM 741 O O . ASN A 1 92 ? 19.493 -7.226 -8.885 1.00 72.12 92 ASN A O 1
ATOM 745 N N . ASP A 1 93 ? 18.487 -5.302 -8.307 1.00 75.62 93 ASP A N 1
ATOM 746 C CA . ASP A 1 93 ? 17.458 -5.951 -7.482 1.00 75.62 93 ASP A CA 1
ATOM 747 C C . ASP A 1 93 ? 16.597 -6.905 -8.307 1.00 75.62 93 ASP A C 1
ATOM 749 O O . ASP A 1 93 ? 16.236 -7.990 -7.845 1.00 75.62 93 ASP A O 1
ATOM 753 N N . ILE A 1 94 ? 16.242 -6.490 -9.523 1.00 72.56 94 ILE A N 1
ATOM 754 C CA . ILE A 1 94 ? 15.377 -7.279 -10.390 1.00 72.56 94 ILE A CA 1
ATOM 755 C C . ILE A 1 94 ? 16.143 -8.466 -10.972 1.00 72.56 94 ILE A C 1
ATOM 757 O O . ILE A 1 94 ? 15.626 -9.579 -10.956 1.00 72.56 94 ILE A O 1
ATOM 761 N N . ILE A 1 95 ? 17.380 -8.262 -11.423 1.00 71.69 95 ILE A N 1
ATOM 762 C CA . ILE A 1 95 ? 18.228 -9.327 -11.969 1.00 71.69 95 ILE A CA 1
ATOM 763 C C . ILE A 1 95 ? 18.519 -10.374 -10.899 1.00 71.69 95 ILE A C 1
ATOM 765 O O . ILE A 1 95 ? 18.295 -11.557 -11.127 1.00 71.69 95 ILE A O 1
ATOM 769 N N . THR A 1 96 ? 18.918 -9.950 -9.702 1.00 74.75 96 THR A N 1
ATOM 770 C CA . THR A 1 96 ? 19.237 -10.876 -8.607 1.00 74.75 96 THR A CA 1
ATOM 771 C C . THR A 1 96 ? 18.014 -11.696 -8.179 1.00 74.75 96 THR A C 1
ATOM 773 O O . THR A 1 96 ? 18.140 -12.875 -7.868 1.00 74.75 96 THR A O 1
ATOM 776 N N . LYS A 1 97 ? 16.809 -11.104 -8.188 1.00 72.06 97 LYS A N 1
ATOM 777 C CA . LYS A 1 97 ? 15.575 -11.785 -7.747 1.00 72.06 97 LYS A CA 1
ATOM 778 C C . LYS A 1 97 ? 14.868 -12.599 -8.827 1.00 72.06 97 LYS A C 1
ATOM 780 O O . LYS A 1 97 ? 14.188 -13.564 -8.496 1.00 72.06 97 LYS A O 1
ATOM 785 N N . HIS A 1 98 ? 14.941 -12.174 -10.085 1.00 63.75 98 HIS A N 1
ATOM 786 C CA . HIS A 1 98 ? 14.137 -12.735 -11.179 1.00 63.75 98 HIS A CA 1
ATOM 787 C C . HIS A 1 98 ? 14.965 -13.399 -12.277 1.00 63.75 98 HIS A C 1
ATOM 789 O O . HIS A 1 98 ? 14.396 -14.055 -13.151 1.00 63.75 98 HIS A O 1
ATOM 795 N N . VAL A 1 99 ? 16.285 -13.235 -12.243 1.00 64.25 99 VAL A N 1
ATOM 796 C CA . VAL A 1 99 ? 17.228 -13.854 -13.178 1.00 64.25 99 VAL A CA 1
ATOM 797 C C . VAL A 1 99 ? 18.156 -14.809 -12.422 1.00 64.25 99 VAL A C 1
ATOM 799 O O . VAL A 1 99 ? 19.363 -14.849 -12.675 1.00 64.25 99 VAL A O 1
ATOM 802 N N . SER A 1 100 ? 17.564 -15.574 -11.490 1.00 60.16 100 SER A N 1
ATOM 803 C CA . SER A 1 100 ? 18.183 -16.678 -10.749 1.00 60.16 100 SER A CA 1
ATOM 804 C C . SER A 1 100 ? 19.177 -17.447 -11.619 1.00 60.16 100 SER A C 1
ATOM 806 O O . SER A 1 100 ? 18.961 -17.596 -12.822 1.00 60.16 100 SER A O 1
ATOM 808 N N . GLU A 1 101 ? 20.254 -17.919 -10.993 1.00 54.69 101 GLU A N 1
ATOM 809 C CA . GLU A 1 101 ? 21.471 -18.567 -11.515 1.00 54.69 101 GLU A CA 1
ATOM 810 C C . GLU A 1 101 ? 21.260 -19.841 -12.376 1.00 54.69 101 GLU A C 1
ATOM 812 O O . GLU A 1 101 ? 22.102 -20.728 -12.404 1.00 54.69 101 GLU A O 1
ATOM 817 N N . GLU A 1 102 ? 20.156 -19.969 -13.111 1.00 48.50 102 GLU A N 1
ATOM 818 C CA . GLU A 1 102 ? 19.770 -21.179 -13.842 1.00 48.50 102 GLU A CA 1
ATOM 819 C C . GLU A 1 102 ? 20.520 -21.411 -15.158 1.00 48.50 102 GLU A C 1
ATOM 821 O O . GLU A 1 102 ? 20.227 -22.375 -15.861 1.00 48.50 102 GLU A O 1
ATOM 826 N N . ARG A 1 103 ? 21.530 -20.607 -15.498 1.00 48.06 103 ARG A N 1
ATOM 827 C CA . ARG A 1 103 ? 22.489 -20.999 -16.538 1.00 48.06 103 ARG A CA 1
ATOM 828 C C . ARG A 1 103 ? 23.905 -20.655 -16.116 1.00 48.06 103 ARG A C 1
ATOM 830 O O . ARG A 1 103 ? 24.306 -19.493 -16.088 1.00 48.06 103 ARG A O 1
ATOM 837 N N . SER A 1 104 ? 24.637 -21.709 -15.778 1.00 45.06 104 SER A N 1
ATOM 838 C CA . SER A 1 104 ? 26.089 -21.748 -15.753 1.00 45.06 104 SER A CA 1
ATOM 839 C C . SER A 1 104 ? 26.646 -21.152 -17.050 1.00 45.06 104 SER A C 1
ATOM 841 O O . SER A 1 104 ? 26.242 -21.569 -18.128 1.00 45.06 104 SER A O 1
ATOM 843 N N . ALA A 1 105 ? 27.545 -20.177 -16.904 1.00 48.56 105 ALA A N 1
ATOM 844 C CA . ALA A 1 105 ? 28.643 -19.845 -17.816 1.00 48.56 105 ALA A CA 1
ATOM 845 C C . ALA A 1 105 ? 28.411 -20.074 -19.327 1.00 48.56 105 ALA A C 1
ATOM 847 O O . ALA A 1 105 ? 29.140 -20.844 -19.945 1.00 48.56 105 ALA A O 1
ATOM 848 N N . ASP A 1 106 ? 27.438 -19.381 -19.919 1.00 53.03 106 ASP A N 1
ATOM 849 C CA . ASP A 1 106 ? 27.330 -19.259 -21.375 1.00 53.03 106 ASP A CA 1
ATOM 850 C C . ASP A 1 106 ? 27.246 -17.770 -21.745 1.00 53.03 106 ASP A C 1
ATOM 852 O O . ASP A 1 106 ? 26.467 -17.018 -21.142 1.00 53.03 106 ASP A O 1
ATOM 856 N N . ASP A 1 107 ? 28.071 -17.328 -22.697 1.00 56.06 107 ASP A N 1
ATOM 857 C CA . ASP A 1 107 ? 28.287 -15.908 -23.032 1.00 56.06 107 ASP A CA 1
ATOM 858 C C . ASP A 1 107 ? 26.980 -15.188 -23.431 1.00 56.06 107 ASP A C 1
ATOM 860 O O . ASP A 1 107 ? 26.807 -13.990 -23.180 1.00 56.06 107 ASP A O 1
ATOM 864 N N . GLY A 1 108 ? 25.992 -15.925 -23.951 1.00 57.97 108 GLY A N 1
ATOM 865 C CA . GLY A 1 108 ? 24.664 -15.398 -24.285 1.00 57.97 108 GLY A CA 1
ATOM 866 C C . GLY A 1 108 ? 23.809 -14.998 -23.071 1.00 57.97 108 GLY A C 1
ATOM 867 O O . GLY A 1 108 ? 23.063 -14.017 -23.126 1.00 57.97 108 GLY A O 1
ATOM 868 N N . ALA A 1 109 ? 23.936 -15.699 -21.938 1.00 58.12 109 ALA A N 1
ATOM 869 C CA . ALA A 1 109 ? 23.174 -15.394 -20.722 1.00 58.12 109 ALA A CA 1
ATOM 870 C C . ALA A 1 109 ? 23.704 -14.140 -20.003 1.00 58.12 109 ALA A C 1
ATOM 872 O O . ALA A 1 109 ? 22.937 -13.403 -19.381 1.00 58.12 109 ALA A O 1
ATOM 873 N N . SER A 1 110 ? 25.010 -13.886 -20.116 1.00 61.34 110 SER A N 1
ATOM 874 C CA . SER A 1 110 ? 25.669 -12.654 -19.669 1.00 61.34 110 SER A CA 1
ATOM 875 C C . SER A 1 110 ? 25.128 -11.432 -20.425 1.00 61.34 110 SER A C 1
ATOM 877 O O . SER A 1 110 ? 24.689 -10.456 -19.808 1.00 61.34 110 SER A O 1
ATOM 879 N N . ASN A 1 111 ? 25.041 -11.539 -21.755 1.00 67.00 111 ASN A N 1
ATOM 880 C CA . ASN A 1 111 ? 24.562 -10.473 -22.635 1.00 67.00 111 ASN A CA 1
ATOM 881 C C . ASN A 1 111 ? 23.086 -10.110 -22.357 1.00 67.00 111 ASN A C 1
ATOM 883 O O . ASN A 1 111 ? 22.748 -8.941 -22.165 1.00 67.00 111 ASN A O 1
ATOM 887 N N . ALA A 1 112 ? 22.203 -11.105 -22.213 1.00 66.25 112 ALA A N 1
ATOM 888 C CA . ALA A 1 112 ? 20.791 -10.864 -21.902 1.00 66.25 112 ALA A CA 1
ATOM 889 C C . ALA A 1 112 ? 20.583 -10.163 -20.544 1.00 66.25 112 ALA A C 1
ATOM 891 O O . ALA A 1 112 ? 19.758 -9.253 -20.436 1.00 66.25 112 ALA A O 1
ATOM 892 N N . LYS A 1 113 ? 21.353 -10.538 -19.511 1.00 71.56 113 LYS A N 1
ATOM 893 C CA . LYS A 1 113 ? 21.305 -9.885 -18.190 1.00 71.56 113 LYS A CA 1
ATOM 894 C C . LYS A 1 113 ? 21.730 -8.423 -18.268 1.00 71.56 113 LYS A C 1
ATOM 896 O O . LYS A 1 113 ? 21.038 -7.572 -17.715 1.00 71.56 113 LYS A O 1
ATOM 901 N N . GLN A 1 114 ? 22.823 -8.134 -18.974 1.00 70.31 114 GLN A N 1
ATOM 902 C CA . GLN A 1 114 ? 23.319 -6.770 -19.170 1.00 70.31 114 GLN A CA 1
ATOM 903 C C . GLN A 1 114 ? 22.320 -5.908 -19.952 1.00 70.31 114 GLN A C 1
ATOM 905 O O . GLN A 1 114 ? 22.031 -4.791 -19.530 1.00 70.31 114 GLN A O 1
ATOM 910 N N . LYS A 1 115 ? 21.716 -6.449 -21.020 1.00 70.69 115 LYS A N 1
ATOM 911 C CA . LYS A 1 115 ? 20.684 -5.755 -21.810 1.00 70.69 115 LYS A CA 1
ATOM 912 C C . LYS A 1 115 ? 19.410 -5.464 -21.005 1.00 70.69 115 LYS A C 1
ATOM 914 O O . LYS A 1 115 ? 18.808 -4.404 -21.150 1.00 70.69 115 LYS A O 1
ATOM 919 N N . ILE A 1 116 ? 18.984 -6.388 -20.141 1.00 73.25 116 ILE A N 1
ATOM 920 C CA . IL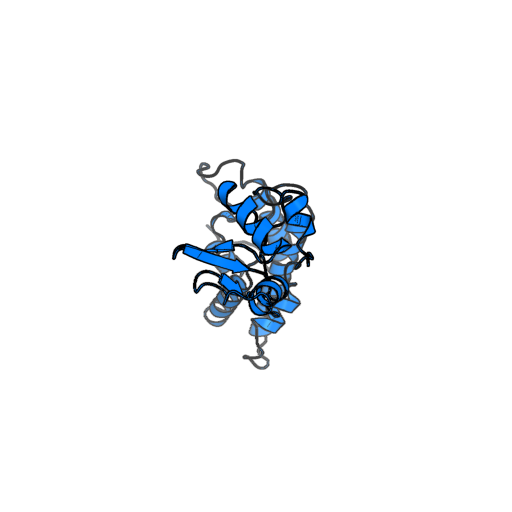E A 1 116 ? 17.859 -6.151 -19.224 1.00 73.25 116 ILE A CA 1
ATOM 921 C C . ILE A 1 116 ? 18.234 -5.088 -18.181 1.00 73.25 116 ILE A C 1
ATOM 923 O O . ILE A 1 116 ? 17.398 -4.245 -17.858 1.00 73.25 116 ILE A O 1
ATOM 927 N N . ALA A 1 117 ? 19.467 -5.116 -17.663 1.00 74.81 117 ALA A N 1
ATOM 928 C CA . ALA A 1 117 ? 19.935 -4.171 -16.652 1.00 74.81 117 ALA A CA 1
ATOM 929 C C . ALA A 1 117 ? 19.887 -2.731 -17.161 1.00 74.81 117 ALA A C 1
ATOM 931 O O . ALA A 1 117 ? 19.225 -1.876 -16.575 1.00 74.81 117 ALA A O 1
ATOM 932 N N . SER A 1 118 ? 20.533 -2.501 -18.302 1.00 70.81 118 SER A N 1
ATOM 933 C CA . SER A 1 118 ? 20.637 -1.186 -18.921 1.00 70.81 118 SER A CA 1
ATOM 934 C C . SER A 1 118 ? 19.263 -0.624 -19.287 1.00 70.81 118 SER A C 1
ATOM 936 O O . SER A 1 118 ? 19.005 0.562 -19.090 1.00 70.81 118 SER A O 1
ATOM 938 N N . LEU A 1 119 ? 18.334 -1.477 -19.729 1.00 72.06 119 LEU A N 1
ATOM 939 C CA . LEU A 1 119 ? 16.951 -1.084 -19.990 1.00 72.06 119 LEU A CA 1
ATOM 940 C C . LEU A 1 119 ? 16.212 -0.643 -18.722 1.00 72.06 119 LEU A C 1
ATOM 942 O O . LEU A 1 119 ? 15.522 0.377 -18.732 1.00 72.06 119 LEU A O 1
ATOM 946 N N . VAL A 1 120 ? 16.349 -1.393 -17.627 1.00 75.06 120 VAL A N 1
ATOM 947 C CA . VAL A 1 120 ? 15.722 -1.046 -16.344 1.00 75.06 120 VAL A CA 1
ATOM 948 C C . VAL A 1 120 ? 16.272 0.267 -15.796 1.00 75.06 120 VAL A C 1
ATOM 950 O O . VAL A 1 120 ? 15.491 1.102 -15.334 1.00 75.06 120 VAL A O 1
ATOM 953 N N . ASP A 1 121 ? 17.584 0.469 -15.872 1.00 74.50 121 ASP A N 1
ATOM 954 C CA . ASP A 1 121 ? 18.221 1.692 -15.388 1.00 74.50 121 ASP A CA 1
ATOM 955 C C . ASP A 1 121 ? 17.820 2.900 -16.242 1.00 74.50 121 ASP A C 1
ATOM 957 O O . ASP A 1 121 ? 17.355 3.900 -15.694 1.00 74.50 121 ASP A O 1
ATOM 961 N N . ALA A 1 122 ? 17.834 2.777 -17.574 1.00 68.94 122 ALA A N 1
ATOM 962 C CA . ALA A 1 122 ? 17.374 3.837 -18.473 1.00 68.94 122 ALA A CA 1
ATOM 963 C C . ALA A 1 122 ? 15.895 4.211 -18.233 1.00 68.94 122 ALA A C 1
ATOM 965 O O . ALA A 1 122 ? 15.523 5.390 -18.250 1.00 68.94 122 ALA A O 1
ATOM 966 N N . MET A 1 123 ? 15.037 3.224 -17.948 1.00 69.75 123 MET A N 1
ATOM 967 C CA . MET A 1 123 ? 13.637 3.460 -17.582 1.00 69.75 123 MET A CA 1
ATOM 968 C C . MET A 1 123 ? 13.506 4.178 -16.236 1.00 69.75 123 MET A C 1
ATOM 970 O O . MET A 1 123 ? 12.738 5.138 -16.124 1.00 69.75 123 MET A O 1
ATOM 974 N N . ASN A 1 124 ? 14.253 3.745 -15.220 1.00 70.50 124 ASN A N 1
ATOM 975 C CA . ASN A 1 124 ? 14.237 4.370 -13.902 1.00 70.50 124 ASN A CA 1
ATOM 976 C C . ASN A 1 124 ? 14.754 5.819 -13.962 1.00 70.50 124 ASN A C 1
ATOM 978 O O . ASN A 1 124 ? 14.114 6.700 -13.391 1.00 70.50 124 ASN A O 1
ATOM 982 N N . GLU A 1 125 ? 15.817 6.110 -14.714 1.00 67.56 125 GLU A N 1
ATOM 983 C CA . GLU A 1 125 ? 16.332 7.474 -14.922 1.00 67.56 125 GLU A CA 1
ATOM 984 C C . GLU A 1 125 ? 15.310 8.393 -15.603 1.00 67.56 125 GLU A C 1
ATOM 986 O O . GLU A 1 125 ? 15.103 9.533 -15.178 1.00 67.56 125 GLU A 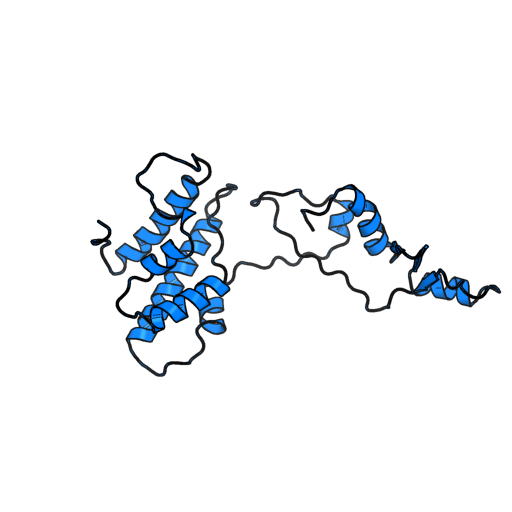O 1
ATOM 991 N N . SER A 1 126 ? 14.605 7.887 -16.619 1.00 61.53 126 SER A N 1
ATOM 992 C CA . SER A 1 126 ? 13.566 8.655 -17.320 1.00 61.53 126 SER A CA 1
ATOM 993 C C . SER A 1 126 ? 12.394 9.049 -16.408 1.00 61.53 126 SER A C 1
ATOM 995 O O . SER A 1 126 ? 11.764 10.092 -16.607 1.00 61.53 126 SER A O 1
ATOM 997 N N . SER A 1 127 ? 12.132 8.251 -15.365 1.00 58.44 127 SER A N 1
ATOM 998 C CA . SER A 1 127 ? 11.092 8.532 -14.372 1.00 58.44 127 SER A CA 1
ATOM 999 C C . SER A 1 127 ? 11.486 9.623 -13.367 1.00 58.44 127 SER A C 1
ATOM 1001 O O . SER A 1 127 ? 10.609 10.267 -12.803 1.00 58.44 127 SER A O 1
ATOM 1003 N N . VAL A 1 128 ? 12.786 9.877 -13.167 1.00 54.75 128 VAL A N 1
ATOM 1004 C CA . VAL A 1 128 ? 13.295 10.881 -12.210 1.00 54.75 128 VAL A CA 1
ATOM 1005 C C . VAL A 1 128 ? 13.351 12.282 -12.826 1.00 54.75 128 VAL A C 1
ATOM 1007 O O . VAL A 1 128 ? 13.179 13.271 -12.122 1.00 54.75 128 VAL A O 1
ATOM 1010 N N . LEU A 1 129 ? 13.546 12.383 -14.143 1.00 49.25 129 LEU A N 1
ATOM 1011 C CA . LEU A 1 129 ? 13.773 13.656 -14.841 1.00 49.25 129 LEU A CA 1
ATOM 1012 C C . LEU A 1 129 ? 12.501 14.455 -15.168 1.00 49.25 129 LEU A C 1
ATOM 1014 O O . LEU A 1 129 ? 12.596 15.545 -15.728 1.00 49.25 129 LEU A O 1
ATOM 1018 N N . SER A 1 130 ? 11.308 13.945 -14.851 1.00 49.56 130 SER A N 1
ATOM 1019 C CA . SER A 1 130 ? 10.052 14.618 -15.189 1.00 49.56 130 SER A CA 1
ATOM 1020 C C . SER A 1 130 ? 9.172 14.843 -13.961 1.00 49.56 130 SER A C 1
ATOM 1022 O O . SER A 1 130 ? 8.537 13.923 -13.462 1.00 49.56 130 SER A O 1
ATOM 1024 N N . ASP A 1 131 ? 9.021 16.100 -13.536 1.00 49.28 131 ASP A N 1
ATOM 1025 C CA . ASP A 1 131 ? 7.982 16.556 -12.584 1.00 49.28 131 ASP A CA 1
ATOM 1026 C C . ASP A 1 131 ? 6.550 16.468 -13.167 1.00 49.28 131 ASP A C 1
ATOM 1028 O O . ASP A 1 131 ? 5.592 17.049 -12.658 1.00 49.28 131 ASP A O 1
ATOM 1032 N N . SER A 1 132 ? 6.385 15.760 -14.286 1.00 50.38 132 SER A N 1
ATOM 1033 C CA . SER A 1 132 ? 5.145 15.691 -15.049 1.00 50.38 132 SER A CA 1
ATOM 1034 C C . SER A 1 132 ? 4.389 14.385 -14.781 1.00 50.38 132 SER A C 1
ATOM 1036 O O . SER A 1 132 ? 5.006 13.335 -14.616 1.00 50.38 132 SER A O 1
ATOM 1038 N N . PRO A 1 133 ? 3.045 14.402 -14.836 1.00 49.41 133 PRO A N 1
ATOM 1039 C CA . PRO A 1 133 ? 2.209 13.201 -14.715 1.00 49.41 133 PRO A CA 1
ATOM 1040 C C . PRO A 1 133 ? 2.430 12.175 -15.844 1.00 49.41 133 PRO A C 1
ATOM 1042 O O . PRO A 1 133 ? 1.967 11.041 -15.751 1.00 49.41 133 PRO A O 1
ATOM 1045 N N . SER A 1 134 ? 3.165 12.553 -16.893 1.00 51.41 134 SER A N 1
ATOM 1046 C CA . SER A 1 134 ? 3.582 11.723 -18.023 1.00 51.41 134 SER A CA 1
ATOM 1047 C C . SER A 1 134 ? 4.943 11.047 -17.786 1.00 51.41 134 SER A C 1
ATOM 1049 O O . SER A 1 134 ? 5.812 11.086 -18.657 1.00 51.41 134 SER A O 1
ATOM 1051 N N . GLN A 1 135 ? 5.158 10.484 -16.595 1.00 57.75 135 GLN A N 1
ATOM 1052 C CA . GLN A 1 135 ? 6.318 9.633 -16.311 1.00 57.75 135 GLN A CA 1
ATOM 1053 C C . GLN A 1 135 ? 6.163 8.269 -16.984 1.00 57.75 135 GLN A C 1
ATOM 1055 O O . GLN A 1 135 ? 5.065 7.707 -17.059 1.00 57.75 135 GLN A O 1
ATOM 1060 N N . PHE A 1 136 ? 7.287 7.718 -17.434 1.00 57.66 136 PHE A N 1
ATOM 1061 C CA . PHE A 1 136 ? 7.345 6.348 -17.914 1.00 57.66 136 PHE A CA 1
ATOM 1062 C C . PHE A 1 136 ? 6.894 5.373 -16.815 1.00 57.66 136 PHE A C 1
ATOM 1064 O O . PHE A 1 136 ? 7.304 5.540 -15.661 1.00 57.66 136 PHE A O 1
ATOM 1071 N N . PRO A 1 137 ? 6.049 4.365 -17.113 1.00 59.12 137 PRO A N 1
ATOM 1072 C CA . PRO A 1 137 ? 5.692 3.376 -16.110 1.00 59.12 137 PRO A CA 1
ATOM 1073 C C . PRO A 1 137 ? 6.956 2.645 -15.652 1.00 59.12 137 PRO A C 1
ATOM 1075 O O . PRO A 1 137 ? 7.739 2.163 -16.469 1.00 59.12 137 PRO A O 1
ATOM 1078 N N . THR A 1 138 ? 7.147 2.544 -14.337 1.00 65.38 138 THR A N 1
ATOM 1079 C CA . THR A 1 138 ? 8.195 1.700 -13.758 1.00 65.38 138 THR A CA 1
ATOM 1080 C C . THR A 1 138 ? 8.104 0.296 -14.340 1.00 65.38 138 THR A C 1
ATOM 1082 O O . THR A 1 138 ? 7.001 -0.246 -14.479 1.00 65.38 138 THR A O 1
ATOM 1085 N N . VAL A 1 139 ? 9.252 -0.317 -14.641 1.00 68.25 139 VAL A N 1
ATOM 1086 C CA . VAL A 1 139 ? 9.266 -1.705 -15.102 1.00 68.25 139 VAL A CA 1
ATOM 1087 C C . VAL A 1 139 ? 8.654 -2.576 -14.016 1.00 68.25 139 VAL A C 1
ATOM 1089 O O . VAL A 1 139 ? 9.177 -2.670 -12.905 1.00 68.25 139 VAL A O 1
ATOM 1092 N N . ALA A 1 140 ? 7.537 -3.230 -14.322 1.00 70.19 140 ALA A N 1
ATOM 1093 C CA . ALA A 1 140 ? 6.993 -4.220 -13.410 1.00 70.19 140 ALA A CA 1
ATOM 1094 C C . ALA A 1 140 ? 7.996 -5.387 -13.311 1.00 70.19 140 ALA A C 1
ATOM 1096 O O . ALA A 1 140 ? 8.356 -5.941 -14.353 1.00 70.19 140 ALA A O 1
ATOM 1097 N N . PRO A 1 141 ? 8.405 -5.840 -12.111 1.00 70.38 141 PRO A N 1
ATOM 1098 C CA . PRO A 1 141 ? 9.333 -6.971 -11.984 1.00 70.38 141 PRO A CA 1
ATOM 1099 C C . PRO A 1 141 ? 8.841 -8.241 -12.701 1.00 70.38 141 PRO A C 1
ATOM 1101 O O . PRO A 1 141 ? 9.613 -8.963 -13.329 1.00 70.38 141 PRO A O 1
ATOM 1104 N N . ALA A 1 142 ? 7.520 -8.456 -12.723 1.00 70.50 142 ALA A N 1
ATOM 1105 C CA . ALA A 1 142 ? 6.888 -9.539 -13.477 1.00 70.50 142 ALA A CA 1
ATOM 1106 C C . ALA A 1 142 ? 7.087 -9.435 -15.005 1.00 70.50 142 ALA A C 1
ATOM 1108 O O . ALA A 1 142 ? 7.170 -10.457 -15.689 1.00 70.50 142 ALA A O 1
ATOM 1109 N N . ALA A 1 143 ? 7.179 -8.218 -15.558 1.00 74.56 143 ALA A N 1
ATOM 1110 C CA . ALA A 1 143 ? 7.493 -8.032 -16.973 1.00 74.56 143 ALA A CA 1
ATOM 1111 C C . ALA A 1 143 ? 8.921 -8.491 -17.284 1.00 74.56 143 ALA A C 1
ATOM 1113 O O . ALA A 1 143 ? 9.129 -9.129 -18.308 1.00 74.56 143 ALA A O 1
ATOM 1114 N N . ILE A 1 144 ? 9.874 -8.255 -16.382 1.00 75.75 144 ILE A N 1
ATOM 1115 C CA . ILE A 1 144 ? 11.270 -8.656 -16.590 1.00 75.75 144 ILE A CA 1
ATOM 1116 C C . ILE A 1 144 ? 11.430 -10.169 -16.505 1.00 75.75 144 ILE A C 1
ATOM 1118 O O . ILE A 1 144 ? 12.099 -10.749 -17.351 1.00 75.75 144 ILE A O 1
ATOM 1122 N N . SER A 1 145 ? 10.744 -10.831 -15.570 1.00 76.12 145 SER A N 1
ATOM 1123 C CA . SER A 1 145 ? 10.707 -12.299 -15.535 1.00 76.12 145 SER A CA 1
ATOM 1124 C C . SER A 1 145 ? 10.158 -12.891 -16.843 1.00 76.12 145 SER A C 1
ATOM 1126 O O . SER A 1 145 ? 10.706 -13.858 -17.370 1.00 76.12 145 SER A O 1
ATOM 1128 N N . SER A 1 146 ? 9.126 -12.262 -17.418 1.00 78.19 146 SER A N 1
ATOM 1129 C CA . SER A 1 146 ? 8.555 -12.680 -18.705 1.00 78.19 146 SER A CA 1
ATOM 1130 C C . SER A 1 146 ? 9.520 -12.439 -19.872 1.00 78.19 146 SER A C 1
ATOM 1132 O O . SER A 1 146 ? 9.695 -13.323 -20.704 1.00 78.19 146 SER A O 1
ATOM 1134 N N . ILE A 1 147 ? 10.177 -11.274 -19.918 1.00 77.62 147 ILE A N 1
ATOM 1135 C CA . ILE A 1 147 ? 11.176 -10.931 -20.944 1.00 77.62 147 ILE A CA 1
ATOM 1136 C C . ILE A 1 147 ? 12.379 -11.875 -20.862 1.00 77.62 147 ILE A C 1
ATOM 1138 O O . ILE A 1 147 ? 12.807 -12.392 -21.885 1.00 77.62 147 ILE A O 1
ATOM 1142 N N . ASN A 1 148 ? 12.874 -12.174 -19.659 1.00 76.69 148 ASN A N 1
ATOM 1143 C CA . ASN A 1 148 ? 13.969 -13.121 -19.452 1.00 76.69 148 ASN A CA 1
ATOM 1144 C C . ASN A 1 148 ? 13.616 -14.521 -19.983 1.00 76.69 148 ASN A C 1
ATOM 1146 O O . ASN A 1 148 ? 14.416 -15.157 -20.663 1.00 76.69 148 ASN A O 1
ATOM 1150 N N . LYS A 1 149 ? 12.381 -14.981 -19.740 1.00 78.69 149 LYS A N 1
ATOM 1151 C CA . LYS A 1 149 ? 11.887 -16.262 -20.265 1.00 78.69 149 LYS A CA 1
ATOM 1152 C C . LYS A 1 149 ? 11.749 -16.266 -21.793 1.00 78.69 149 LYS A C 1
ATOM 1154 O O . LYS A 1 149 ? 11.947 -17.296 -22.429 1.00 78.69 149 LYS A O 1
ATOM 1159 N N . LEU A 1 150 ? 11.404 -15.126 -22.387 1.00 79.56 150 LEU A N 1
ATOM 1160 C CA . LEU A 1 150 ? 11.334 -14.980 -23.841 1.00 79.56 150 LEU A CA 1
ATOM 1161 C C . LEU A 1 150 ? 12.731 -14.965 -24.466 1.00 79.56 150 LEU A C 1
ATOM 1163 O O . LEU A 1 150 ? 12.954 -15.701 -25.418 1.00 79.56 150 LEU A O 1
ATOM 1167 N N . LEU A 1 151 ? 13.683 -14.236 -23.885 1.00 75.31 151 LEU A N 1
ATOM 1168 C CA . LEU A 1 151 ? 15.076 -14.209 -24.346 1.00 75.31 151 LEU A CA 1
ATOM 1169 C C . LEU A 1 151 ? 15.768 -15.565 -24.210 1.00 75.31 151 LEU A C 1
ATOM 1171 O O . LEU A 1 151 ? 16.567 -15.936 -25.060 1.00 75.31 151 LEU A O 1
ATOM 1175 N N . SER A 1 152 ? 15.435 -16.349 -23.180 1.00 75.19 152 SER A N 1
ATOM 1176 C CA . SER A 1 152 ? 15.972 -17.708 -23.051 1.00 75.19 152 SER A CA 1
ATOM 1177 C C . SER A 1 152 ? 15.405 -18.689 -24.082 1.00 75.19 152 SER A C 1
ATOM 1179 O O . SER A 1 152 ? 16.039 -19.713 -24.343 1.00 75.19 152 SER A O 1
ATOM 1181 N N . THR A 1 153 ? 14.233 -18.380 -24.647 1.00 82.31 153 THR A N 1
ATOM 1182 C CA . THR A 1 153 ? 13.572 -19.162 -25.704 1.00 82.31 153 THR A CA 1
ATOM 1183 C C . THR A 1 153 ? 14.000 -18.697 -27.101 1.00 82.31 153 THR A C 1
ATOM 1185 O O . THR A 1 153 ? 14.113 -19.517 -28.006 1.00 82.31 153 THR A O 1
ATOM 1188 N N . PHE A 1 154 ? 14.261 -17.398 -27.267 1.00 81.12 154 PHE A N 1
ATOM 1189 C CA . PHE A 1 154 ? 14.603 -16.738 -28.528 1.00 81.12 154 PHE A CA 1
ATOM 1190 C C . PHE A 1 154 ? 15.852 -15.852 -28.334 1.00 81.12 154 PHE A C 1
ATOM 1192 O O . PHE A 1 154 ? 15.717 -14.639 -28.154 1.00 81.12 154 PHE A O 1
ATOM 1199 N N . PRO A 1 155 ? 17.061 -16.441 -28.315 1.00 72.19 155 PRO A N 1
ATOM 1200 C CA . PRO A 1 155 ? 18.293 -15.720 -27.986 1.00 72.19 155 PRO A CA 1
ATOM 1201 C C . PRO A 1 155 ? 18.740 -14.720 -29.064 1.00 72.19 155 PRO A C 1
ATOM 1203 O O . PRO A 1 155 ? 19.376 -13.726 -28.726 1.00 72.19 155 PRO A O 1
ATOM 1206 N N . ASP A 1 156 ? 18.379 -14.958 -30.328 1.00 74.94 156 ASP A N 1
ATOM 1207 C CA . ASP A 1 156 ? 18.774 -14.119 -31.472 1.00 74.94 156 ASP A CA 1
ATOM 1208 C C . ASP A 1 156 ? 17.883 -12.874 -31.651 1.00 74.94 156 ASP A C 1
ATOM 1210 O O . ASP A 1 156 ? 18.142 -12.027 -32.502 1.00 74.94 156 ASP A O 1
ATOM 1214 N N . GLU A 1 157 ? 16.808 -12.756 -30.870 1.00 72.00 157 GLU A N 1
ATOM 1215 C CA . GLU A 1 157 ? 15.826 -11.681 -31.004 1.00 72.00 157 GLU A CA 1
ATOM 1216 C C . GLU A 1 157 ? 16.224 -10.444 -30.182 1.00 72.00 157 GLU A C 1
ATOM 1218 O O . GLU A 1 157 ? 16.742 -10.536 -29.064 1.00 72.00 157 GLU A O 1
ATOM 1223 N N . ASN A 1 158 ? 15.923 -9.251 -30.702 1.00 71.62 158 ASN A N 1
ATOM 1224 C CA . ASN A 1 158 ? 16.236 -8.008 -30.009 1.00 71.62 158 ASN A CA 1
ATOM 1225 C C . ASN A 1 158 ? 15.383 -7.852 -28.730 1.00 71.62 158 ASN A C 1
ATOM 1227 O O . ASN A 1 158 ? 14.155 -7.968 -28.746 1.00 71.62 158 ASN A O 1
ATOM 1231 N N . VAL A 1 159 ? 16.025 -7.516 -27.604 1.00 69.88 159 VAL A N 1
ATOM 1232 C CA . VAL A 1 159 ? 15.362 -7.275 -26.305 1.00 69.88 159 VAL A CA 1
ATOM 1233 C C . VAL A 1 159 ? 14.267 -6.209 -26.414 1.00 69.88 159 VAL A C 1
ATOM 1235 O O . VAL A 1 159 ? 13.218 -6.321 -25.770 1.00 69.88 159 VAL A O 1
ATOM 1238 N N . LEU A 1 160 ? 14.475 -5.204 -27.268 1.00 71.00 160 LEU A N 1
ATOM 1239 C CA . LEU A 1 160 ? 13.498 -4.156 -27.535 1.00 71.00 160 LEU A CA 1
ATOM 1240 C C . LEU A 1 160 ? 12.221 -4.718 -28.170 1.00 71.00 160 LEU A C 1
ATOM 1242 O O . LEU A 1 160 ? 11.139 -4.259 -27.811 1.00 71.00 160 LEU A O 1
ATOM 1246 N N . THR A 1 161 ? 12.294 -5.753 -29.016 1.00 75.94 161 THR A N 1
ATOM 1247 C CA . THR A 1 161 ? 11.110 -6.392 -29.619 1.00 75.94 161 THR A CA 1
ATOM 1248 C C . THR A 1 161 ? 10.158 -6.919 -28.544 1.00 75.94 161 THR A C 1
ATOM 1250 O O . THR A 1 161 ? 8.957 -6.627 -28.557 1.00 75.94 161 THR A O 1
ATOM 1253 N N . PHE A 1 162 ? 10.671 -7.672 -27.567 1.00 75.31 162 PHE A N 1
ATOM 1254 C CA . PHE A 1 162 ? 9.850 -8.196 -26.468 1.00 75.31 162 PHE A CA 1
ATOM 1255 C C . PHE A 1 162 ? 9.326 -7.092 -25.561 1.00 75.31 162 PHE A C 1
ATOM 1257 O O . PHE A 1 162 ? 8.199 -7.166 -25.062 1.00 75.31 162 PHE A O 1
ATOM 1264 N N . PHE A 1 163 ? 10.126 -6.048 -25.380 1.00 71.62 163 PHE A N 1
ATOM 1265 C CA . PHE A 1 163 ? 9.730 -4.899 -24.598 1.00 7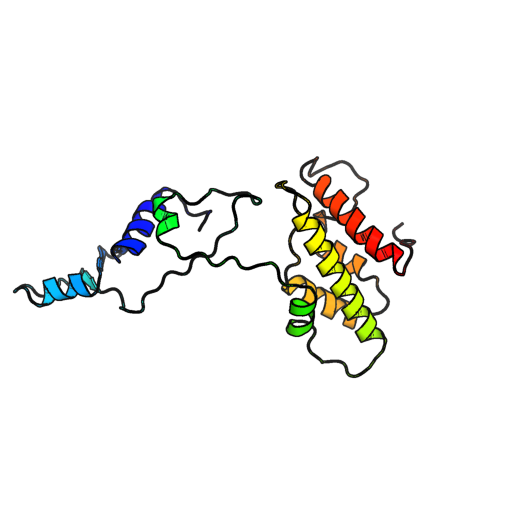1.62 163 PHE A CA 1
ATOM 1266 C C . PHE A 1 163 ? 8.571 -4.129 -25.251 1.00 71.62 163 PHE A C 1
ATOM 1268 O O . PHE A 1 163 ? 7.567 -3.873 -24.585 1.00 71.62 163 PHE A O 1
ATOM 1275 N N . TYR A 1 164 ? 8.636 -3.850 -26.556 1.00 74.56 164 TYR A N 1
ATOM 1276 C CA . TYR A 1 164 ? 7.552 -3.211 -27.309 1.00 74.56 164 TYR A CA 1
ATOM 1277 C C . TYR A 1 164 ? 6.261 -4.028 -27.282 1.00 74.56 164 TYR A C 1
ATOM 1279 O O . TYR A 1 164 ? 5.178 -3.466 -27.127 1.00 74.56 164 TYR A O 1
ATOM 1287 N N . ARG A 1 165 ? 6.354 -5.362 -27.344 1.00 75.88 165 ARG A N 1
ATOM 1288 C CA . ARG A 1 165 ? 5.183 -6.244 -27.196 1.00 75.88 165 ARG A CA 1
ATOM 1289 C C . ARG A 1 165 ? 4.542 -6.134 -25.814 1.00 75.88 165 ARG A C 1
ATOM 1291 O O . ARG A 1 165 ? 3.324 -6.236 -25.689 1.00 75.88 165 ARG A O 1
ATOM 1298 N N . ARG A 1 166 ? 5.347 -5.941 -24.766 1.00 75.44 166 ARG A N 1
ATOM 1299 C CA . ARG A 1 166 ? 4.858 -5.827 -23.385 1.00 75.44 166 ARG A CA 1
ATOM 1300 C C . ARG A 1 166 ? 4.330 -4.432 -23.056 1.00 75.44 166 ARG A C 1
ATOM 1302 O O . ARG A 1 166 ? 3.395 -4.320 -22.264 1.00 75.44 166 ARG A O 1
ATOM 1309 N N . TYR A 1 167 ? 4.903 -3.403 -23.668 1.00 72.25 167 TYR A N 1
ATOM 1310 C CA . TYR A 1 167 ? 4.529 -2.003 -23.497 1.00 72.25 167 TYR A CA 1
ATOM 1311 C C . TYR A 1 167 ? 4.122 -1.387 -24.848 1.00 72.25 167 TYR A C 1
ATOM 1313 O O . TYR A 1 167 ? 4.782 -0.474 -25.338 1.00 72.25 167 TYR A O 1
ATOM 1321 N N . PRO A 1 168 ? 3.013 -1.843 -25.462 1.00 68.25 168 PRO A N 1
ATOM 1322 C CA . PRO A 1 168 ? 2.637 -1.434 -26.820 1.00 68.25 168 PRO A CA 1
ATOM 1323 C C . PRO A 1 168 ? 2.362 0.071 -26.941 1.00 68.25 168 PRO A C 1
ATOM 1325 O O . PRO A 1 168 ? 2.644 0.675 -27.970 1.00 68.25 168 PRO A O 1
ATOM 1328 N N . PHE A 1 169 ? 1.885 0.707 -25.868 1.00 62.16 169 PHE A N 1
ATOM 1329 C CA . PHE A 1 169 ? 1.575 2.144 -25.830 1.00 62.16 169 PHE A CA 1
ATOM 1330 C C . PHE A 1 169 ? 2.810 3.056 -25.836 1.00 62.16 169 PHE A C 1
ATOM 1332 O O . PHE A 1 169 ? 2.693 4.265 -26.029 1.00 62.16 169 PHE A O 1
ATOM 1339 N N . VAL A 1 170 ? 3.985 2.472 -25.616 1.00 60.75 170 VAL A N 1
ATOM 1340 C CA . VAL A 1 170 ? 5.276 3.157 -25.583 1.00 60.75 170 VAL A CA 1
ATOM 1341 C C . VAL A 1 170 ? 5.960 3.148 -26.956 1.00 60.75 170 VAL A C 1
ATOM 1343 O O . VAL A 1 170 ? 6.854 3.955 -27.210 1.00 60.75 170 VAL A O 1
ATOM 1346 N N . CYS A 1 171 ? 5.530 2.254 -27.848 1.00 56.47 171 CYS A N 1
ATOM 1347 C CA . CYS A 1 171 ? 6.116 2.098 -29.169 1.00 56.47 171 CYS A CA 1
ATOM 1348 C C . CYS A 1 171 ? 5.973 3.396 -29.992 1.00 56.47 171 CYS A C 1
ATOM 1350 O O . CYS A 1 171 ? 4.895 4.007 -29.969 1.00 56.47 171 CYS A O 1
ATOM 1352 N N . PRO A 1 172 ? 7.016 3.836 -30.721 1.00 54.12 172 PRO A N 1
ATOM 1353 C CA . PRO A 1 172 ? 6.868 4.890 -31.716 1.00 54.12 172 PRO A CA 1
ATOM 1354 C C . PRO A 1 172 ? 5.944 4.383 -32.836 1.00 54.12 172 PRO A C 1
ATOM 1356 O O . PRO A 1 172 ? 6.341 3.577 -33.668 1.00 54.12 172 PRO A O 1
ATOM 1359 N N . TYR A 1 173 ? 4.680 4.809 -32.825 1.00 50.06 173 TYR A N 1
ATOM 1360 C CA . TYR A 1 173 ? 3.715 4.509 -33.886 1.00 50.06 173 TYR A CA 1
ATOM 1361 C C . TYR A 1 173 ? 3.681 5.671 -34.888 1.00 50.06 173 TYR A C 1
ATOM 1363 O O . TYR A 1 173 ? 3.606 6.829 -34.483 1.00 50.06 173 TYR A O 1
ATOM 1371 N N . HIS A 1 174 ? 3.714 5.360 -36.185 1.00 50.66 174 HIS A N 1
ATOM 1372 C CA . HIS A 1 174 ? 3.712 6.321 -37.301 1.00 50.66 174 HIS A CA 1
ATOM 1373 C C . HIS A 1 174 ? 2.301 6.642 -37.857 1.00 50.66 174 HIS A C 1
ATOM 1375 O O . HIS A 1 174 ? 2.171 7.004 -39.022 1.00 50.66 174 HIS A O 1
ATOM 1381 N N . GLY A 1 175 ? 1.231 6.508 -37.063 1.00 50.00 175 GLY A N 1
ATOM 1382 C CA . GLY A 1 175 ? -0.156 6.683 -37.533 1.00 50.00 175 GLY A CA 1
ATOM 1383 C C . GLY A 1 175 ? -1.038 7.535 -36.617 1.00 50.00 175 GLY A C 1
ATOM 1384 O O . GLY A 1 175 ? -0.705 7.716 -35.446 1.00 50.00 175 GLY A O 1
ATOM 1385 N N . ASP A 1 176 ? -2.150 8.031 -37.183 1.00 47.75 176 ASP A N 1
ATOM 1386 C CA . ASP A 1 176 ? -3.093 8.986 -36.577 1.00 47.75 176 ASP A CA 1
ATOM 1387 C C . ASP A 1 176 ? -3.554 8.594 -35.162 1.00 47.75 176 ASP A C 1
ATOM 1389 O O . ASP A 1 176 ? -3.898 7.451 -34.849 1.00 47.75 176 ASP A O 1
ATOM 1393 N N . ASP A 1 177 ? -3.523 9.598 -34.294 1.00 48.72 177 ASP A N 1
ATOM 1394 C CA . ASP A 1 177 ? -3.364 9.485 -32.851 1.00 48.72 177 ASP A CA 1
ATOM 1395 C C . ASP A 1 177 ? -4.670 9.078 -32.136 1.00 48.72 177 ASP A C 1
ATOM 1397 O O . ASP A 1 177 ? -5.481 9.916 -31.749 1.00 48.72 177 ASP A O 1
ATOM 1401 N N . MET A 1 178 ? -4.884 7.778 -31.890 1.00 44.84 178 MET A N 1
ATOM 1402 C CA . MET A 1 178 ? -6.020 7.317 -31.064 1.00 44.84 178 MET A CA 1
ATOM 1403 C C . MET A 1 178 ? -5.893 7.681 -29.568 1.00 44.84 178 MET A C 1
ATOM 1405 O O . MET A 1 178 ? -6.881 7.599 -28.840 1.00 44.84 178 MET A O 1
ATOM 1409 N N . PHE A 1 179 ? -4.703 8.079 -29.093 1.00 47.22 179 PHE A N 1
ATOM 1410 C CA . PHE A 1 179 ? -4.438 8.374 -27.671 1.00 47.22 179 PHE A CA 1
ATOM 1411 C C . PHE A 1 179 ? -3.865 9.784 -27.398 1.00 47.22 179 PHE A C 1
ATOM 1413 O O . PHE A 1 179 ? -3.677 10.140 -26.230 1.00 47.22 179 PHE A O 1
ATOM 1420 N N . GLY A 1 180 ? -3.656 10.590 -28.448 1.00 52.53 180 GLY A N 1
ATOM 1421 C CA . GLY A 1 180 ? -3.274 12.008 -28.397 1.00 52.53 180 GLY A CA 1
ATOM 1422 C C . GLY A 1 180 ? -1.980 12.351 -27.637 1.00 52.53 180 GLY A C 1
ATOM 1423 O O . GLY A 1 180 ? -1.219 11.487 -27.189 1.00 52.53 180 GLY A O 1
ATOM 1424 N N . ASP A 1 181 ? -1.804 13.656 -27.384 1.00 52.53 181 ASP A N 1
ATOM 1425 C CA . ASP A 1 181 ? -0.692 14.296 -26.650 1.00 52.53 181 ASP A CA 1
ATOM 1426 C C . ASP A 1 181 ? -0.373 13.689 -25.267 1.00 52.53 181 ASP A C 1
ATOM 1428 O O . ASP A 1 181 ? 0.714 13.898 -24.719 1.00 52.53 181 ASP A O 1
ATOM 1432 N N . SER A 1 182 ? -1.301 12.917 -24.686 1.00 47.66 182 SER A N 1
ATOM 1433 C CA . SER A 1 182 ? -1.203 12.357 -23.329 1.00 47.66 182 SER A CA 1
ATOM 1434 C C . SER A 1 182 ? 0.003 11.432 -23.136 1.00 47.66 182 SER A C 1
ATOM 1436 O O . SER A 1 182 ? 0.516 11.312 -22.022 1.00 47.66 182 SER A O 1
ATOM 1438 N N . TYR A 1 183 ? 0.486 10.806 -24.215 1.00 52.69 183 TYR A N 1
ATOM 1439 C CA . TYR A 1 183 ? 1.618 9.873 -24.180 1.00 52.69 183 TYR A CA 1
ATOM 1440 C C . TYR A 1 183 ? 2.809 10.309 -25.041 1.00 52.69 183 TYR A C 1
ATOM 1442 O O . TYR A 1 183 ? 3.836 9.630 -25.036 1.00 52.69 183 TYR A O 1
ATOM 1450 N N . ALA A 1 184 ? 2.734 11.457 -25.722 1.00 59.66 184 ALA A N 1
ATOM 1451 C CA . ALA A 1 184 ? 3.809 11.949 -26.587 1.00 59.66 184 ALA A CA 1
ATOM 1452 C C . ALA A 1 184 ? 5.138 12.121 -25.826 1.00 59.66 184 ALA A C 1
ATOM 1454 O O . ALA A 1 184 ? 6.193 11.681 -26.280 1.00 59.66 184 ALA A O 1
ATOM 1455 N N . LYS A 1 185 ? 5.078 12.662 -24.603 1.00 57.53 185 LYS A N 1
ATOM 1456 C CA . LYS A 1 185 ? 6.254 12.821 -23.729 1.00 57.53 185 LYS A CA 1
ATOM 1457 C C . LYS A 1 185 ? 6.805 11.485 -23.224 1.00 57.53 185 LYS A C 1
ATOM 1459 O O . LYS A 1 185 ? 8.016 11.320 -23.154 1.00 57.53 185 LYS A O 1
ATOM 1464 N N . VAL A 1 186 ? 5.929 10.516 -22.942 1.00 57.09 186 VAL A N 1
ATOM 1465 C CA . VAL A 1 186 ? 6.315 9.150 -22.541 1.00 57.09 186 VAL A CA 1
ATOM 1466 C C . VAL A 1 186 ? 7.076 8.466 -23.680 1.00 57.09 186 VAL A C 1
ATOM 1468 O O . VAL A 1 186 ? 8.120 7.864 -23.440 1.00 57.09 186 VAL A O 1
ATOM 1471 N N . ARG A 1 187 ? 6.598 8.618 -24.924 1.00 61.12 187 ARG A N 1
ATOM 1472 C CA . ARG A 1 187 ? 7.276 8.129 -26.134 1.00 61.12 187 ARG A CA 1
ATOM 1473 C C . ARG A 1 187 ? 8.624 8.815 -26.351 1.00 61.12 187 ARG A C 1
ATOM 1475 O O . ARG A 1 187 ? 9.592 8.137 -26.664 1.00 61.12 187 ARG A O 1
ATOM 1482 N N . GLN A 1 188 ? 8.721 10.128 -26.137 1.00 62.50 188 GLN A N 1
ATOM 1483 C CA . GLN A 1 188 ? 9.981 10.869 -26.269 1.00 62.50 188 GLN A CA 1
ATOM 1484 C C . GLN A 1 188 ? 11.019 10.437 -25.221 1.00 62.50 188 GLN A C 1
ATOM 1486 O O . GLN A 1 188 ? 12.160 10.146 -25.571 1.00 62.50 188 GLN A O 1
ATOM 1491 N N . SER A 1 189 ? 10.628 10.340 -23.947 1.00 59.94 189 SER A N 1
ATOM 1492 C CA . SER A 1 189 ? 11.499 9.841 -22.876 1.00 59.94 189 SER A CA 1
ATOM 1493 C C . SER A 1 189 ? 11.959 8.407 -23.138 1.00 59.94 189 SER A C 1
ATOM 1495 O O . SER A 1 189 ? 13.118 8.077 -22.897 1.00 59.94 189 SER A O 1
ATOM 1497 N N . PHE A 1 190 ? 11.075 7.570 -23.682 1.00 61.28 190 PHE A N 1
ATOM 1498 C CA . PHE A 1 190 ? 11.408 6.203 -24.054 1.00 61.28 190 PHE A CA 1
ATOM 1499 C C . PHE A 1 190 ? 12.319 6.111 -25.282 1.00 61.28 190 PHE A C 1
ATOM 1501 O O . PHE A 1 190 ? 13.268 5.330 -25.288 1.00 61.28 190 PHE A O 1
ATOM 1508 N N . SER A 1 191 ? 12.070 6.922 -26.310 1.00 63.50 191 SER A N 1
ATOM 1509 C CA . SER A 1 191 ? 12.950 7.034 -27.472 1.00 63.50 191 SER A CA 1
ATOM 1510 C C . SER A 1 191 ? 14.350 7.454 -27.032 1.00 63.50 191 SER A C 1
ATOM 1512 O O . SER A 1 191 ? 15.312 6.810 -27.416 1.00 63.50 191 SER A O 1
ATOM 1514 N N . LEU A 1 192 ? 14.481 8.434 -26.133 1.00 63.69 192 LEU A N 1
ATOM 1515 C CA . LEU A 1 192 ? 15.778 8.822 -25.572 1.00 63.69 192 LEU A CA 1
ATOM 1516 C C . LEU A 1 192 ? 16.455 7.670 -24.809 1.00 63.69 192 LEU A C 1
ATOM 1518 O O . LEU A 1 192 ? 17.653 7.449 -24.978 1.00 63.69 192 LEU A O 1
ATOM 1522 N N . ALA A 1 193 ? 15.704 6.925 -23.993 1.00 60.22 193 ALA A N 1
ATOM 1523 C CA . ALA A 1 193 ? 16.221 5.771 -23.254 1.00 60.22 193 ALA A CA 1
ATOM 1524 C C . ALA A 1 193 ? 16.692 4.639 -24.188 1.00 60.22 193 ALA A C 1
ATOM 1526 O O . ALA A 1 193 ? 17.757 4.067 -23.978 1.00 60.22 193 ALA A O 1
ATOM 1527 N N . THR A 1 194 ? 15.936 4.345 -25.247 1.00 62.25 194 THR A N 1
ATOM 1528 C CA . THR A 1 194 ? 16.266 3.292 -26.223 1.00 62.25 194 THR A CA 1
ATOM 1529 C C . THR A 1 194 ? 17.346 3.697 -27.216 1.00 62.25 194 THR A C 1
ATOM 1531 O O . THR A 1 194 ? 18.160 2.858 -27.587 1.00 62.25 194 THR A O 1
ATOM 1534 N N . THR A 1 195 ? 17.437 4.973 -27.594 1.00 63.91 195 THR A N 1
ATOM 1535 C CA . THR A 1 195 ? 18.554 5.488 -28.397 1.00 63.91 195 THR A CA 1
ATOM 1536 C C . THR A 1 195 ? 19.872 5.383 -27.634 1.00 63.91 195 THR A C 1
ATOM 1538 O O . THR A 1 195 ? 20.858 4.949 -28.218 1.00 63.91 195 THR A O 1
ATOM 1541 N N . LYS A 1 196 ? 19.896 5.680 -26.324 1.00 58.72 196 LYS A N 1
ATOM 1542 C CA . LYS A 1 196 ? 21.088 5.440 -25.489 1.00 58.72 196 LYS A CA 1
ATOM 1543 C C . LYS A 1 196 ? 21.514 3.966 -25.495 1.00 58.72 196 LYS A C 1
ATOM 1545 O O . LYS A 1 196 ? 22.699 3.690 -25.581 1.00 58.72 196 LYS A O 1
ATOM 1550 N N . LEU A 1 197 ? 20.556 3.037 -25.468 1.00 56.62 197 LEU A N 1
ATOM 1551 C CA . LEU A 1 197 ? 20.822 1.593 -25.520 1.00 56.62 197 LEU A CA 1
ATOM 1552 C C . LEU A 1 197 ? 21.300 1.108 -26.896 1.00 56.62 197 LEU A C 1
ATOM 1554 O O . LEU A 1 197 ? 22.102 0.185 -26.969 1.00 56.62 197 LEU A O 1
ATOM 1558 N N . SER A 1 198 ? 20.808 1.712 -27.981 1.00 55.94 198 SER A N 1
ATOM 1559 C CA . SER A 1 198 ? 21.211 1.381 -29.356 1.00 55.94 198 SER A CA 1
ATOM 1560 C C . SER A 1 198 ? 22.622 1.890 -29.681 1.00 55.94 198 SER A C 1
ATOM 1562 O O . SER A 1 198 ? 23.368 1.205 -30.377 1.00 55.94 198 SER A O 1
ATOM 1564 N N . LEU A 1 199 ? 23.025 3.035 -29.113 1.00 48.00 199 LEU A N 1
ATOM 1565 C CA . LEU A 1 199 ? 24.368 3.608 -29.282 1.00 48.00 199 LEU A CA 1
ATOM 1566 C C . LEU A 1 199 ? 25.489 2.757 -28.653 1.00 48.00 199 LEU A C 1
ATOM 1568 O O . LEU A 1 199 ? 26.624 2.846 -29.111 1.00 48.00 199 LEU A O 1
ATOM 1572 N N . ASP A 1 200 ? 25.173 1.911 -27.668 1.00 44.91 200 ASP A N 1
ATOM 1573 C CA . ASP A 1 200 ? 26.138 1.029 -26.997 1.00 44.91 200 ASP A CA 1
ATOM 1574 C C . ASP A 1 200 ? 26.276 -0.367 -27.646 1.00 44.91 200 ASP A C 1
ATOM 1576 O O . ASP A 1 200 ? 27.018 -1.202 -27.123 1.00 44.91 200 ASP A O 1
ATOM 1580 N N . GLY A 1 201 ? 25.628 -0.659 -28.788 1.00 47.75 201 GLY A N 1
ATOM 1581 C CA . GLY A 1 201 ? 25.958 -1.918 -29.472 1.00 47.75 201 GLY A CA 1
ATOM 1582 C C . GLY A 1 201 ? 25.185 -2.387 -30.699 1.00 47.75 201 GLY A C 1
ATOM 1583 O O . GLY A 1 201 ? 25.728 -3.245 -31.383 1.00 47.75 201 GLY A O 1
ATOM 1584 N N . GLU A 1 202 ? 23.989 -1.895 -31.038 1.00 45.81 202 GLU A N 1
ATOM 1585 C CA . GLU A 1 202 ? 23.290 -2.375 -32.247 1.00 45.81 202 GLU A CA 1
ATOM 1586 C C . GLU A 1 202 ? 22.415 -1.287 -32.879 1.00 45.81 202 GLU A C 1
ATOM 1588 O O . GLU A 1 202 ? 21.499 -0.745 -32.250 1.00 45.81 202 GLU A O 1
ATOM 1593 N N . GLU A 1 203 ? 22.697 -0.984 -34.151 1.00 36.78 203 GLU A N 1
ATOM 1594 C CA . GLU A 1 203 ? 21.865 -0.134 -34.999 1.00 36.78 203 GLU A CA 1
ATOM 1595 C C . GLU A 1 203 ? 20.464 -0.744 -35.157 1.00 36.78 203 GLU A C 1
ATOM 1597 O O . GLU A 1 203 ? 20.297 -1.899 -35.547 1.00 36.78 203 GLU A O 1
ATOM 1602 N N . LEU A 1 204 ? 19.435 0.062 -34.889 1.00 40.28 204 LEU A N 1
ATOM 1603 C CA . LEU A 1 204 ? 18.037 -0.243 -35.197 1.00 40.28 204 LEU A CA 1
ATOM 1604 C C . LEU A 1 204 ? 17.816 -0.225 -36.721 1.00 40.28 204 LEU A C 1
ATOM 1606 O O . LEU A 1 204 ? 17.314 0.753 -37.270 1.00 40.28 204 LEU A O 1
ATOM 1610 N N . SER A 1 205 ? 18.184 -1.302 -37.412 1.00 33.53 205 SER A N 1
ATOM 1611 C CA . SER A 1 205 ? 18.021 -1.439 -38.865 1.00 33.53 205 SER A CA 1
ATOM 1612 C C . SER A 1 205 ? 17.240 -2.699 -39.261 1.00 33.53 205 SER A C 1
ATOM 1614 O O . SER A 1 205 ? 17.708 -3.489 -40.068 1.00 33.53 205 SER A O 1
ATOM 1616 N N . SER A 1 206 ? 16.034 -2.924 -38.717 1.00 33.12 206 SER A N 1
ATOM 1617 C CA . SER A 1 206 ? 15.074 -3.896 -39.307 1.00 33.12 206 SER A CA 1
ATOM 1618 C C . SER A 1 206 ? 13.660 -3.878 -38.699 1.00 33.12 206 SER A C 1
ATOM 1620 O O . SER A 1 206 ? 13.084 -4.916 -38.386 1.00 33.12 206 SER A O 1
ATOM 1622 N N . LEU A 1 207 ? 13.039 -2.705 -38.574 1.00 32.31 207 LEU A N 1
ATOM 1623 C CA . LEU A 1 207 ? 11.576 -2.629 -38.449 1.00 32.31 207 LEU A CA 1
ATOM 1624 C C . LEU A 1 207 ? 11.021 -1.806 -39.615 1.00 32.31 207 LEU A C 1
ATOM 1626 O O . LEU A 1 207 ? 10.670 -0.639 -39.455 1.00 32.31 207 LEU A O 1
ATOM 1630 N N . SER A 1 208 ? 11.015 -2.432 -40.795 1.00 27.19 208 SER A N 1
ATOM 1631 C CA . SER A 1 208 ? 10.202 -2.052 -41.958 1.00 27.19 208 SER A CA 1
ATOM 1632 C C . SER A 1 208 ? 9.037 -3.019 -42.100 1.00 27.19 208 SER A C 1
ATOM 1634 O O . SER A 1 208 ? 9.335 -4.238 -42.091 1.00 27.19 208 SER A O 1
#

InterPro domains:
  IPR011704 ATPase, dynein-related, AAA domain [PF07728] (1-81)
  IPR027417 P-loop containing nucleoside triphosphate hydrolase [G3DSA:3.40.50.300] (1-96)
  IPR027417 P-loop containing nucleoside triphosphate hydrolase [SSF52540] (1-96)
  IPR039891 von Willebrand factor A domain-containing protein 8 [PTHR21610] (1-171)

Secondary structure (DSSP, 8-state):
-TT--GGGHHHHHHHHHHS-EE-TTS-EEE-HHHHHHHHHSSSPPPTTEEEPPTT---------TTTSSS-PPPHHHHTTS---PPPPPPHHHHHHHHS-S-S-S-HHHHHHHHHHHHHHHHHHHHHHS--SS-PPPPPPHHHHHHHHHHHHH-TTS-HHHHHHHH-GGGS---S--SSGGGGHHHHHHHHHHHHHHHHTT-------

pLDDT: mean 71.74, std 15.92, range [27.19, 94.69]

Radius of gyration: 25.26 Å; chains: 1; bounding box: 54×38×78 Å